Protein AF-A0A453HS04-F1 (afdb_monomer)

pLDDT: mean 90.93, std 14.26, range [37.44, 98.75]

Secondary structure (DSSP, 8-state):
-HHHHHHHHHHHHHHHHHHHHHHHHTT--HHHHHHHHHHHHHHHHHHHHHHHHHHHHHHHHHHTTTTS-HHHHTTEETTEE-HHHHHHHHGGGS-S--HHHHHHHHHHHHHHHHHHHHHHHHHHHHHHHHHHHHH-SS-SSS---HHHHHHHHHHHHHHHHHHHHHHHHHHHHHHHHHHHHHHHS-HHHHHHHHHHHHHHHHHHHHHHHHHHTS-----------------

Sequence (231 aa):
MFDVEYNRWLDDDSRRMIELRGGLHAHLPDGDLRAIIDDTLTHYDELFRLKSAAARADVFHLITGMWATPAERCFLWMGGFRPSDLLKTLAPQLDPLTEQQMVGICSLEQSLQQAEEALTQGLEQLHQSLAITVAGSGSLSDDTNMGSFMGDMAVALGKLANLEGFVIQADNLRQQTLHQMHRILTVRQAARCFLAIGEYHNRLRALSSLWASRPREILMTDEGNCGELAY

Solvent-accessible surface area (backbone atoms only — not comparable to full-atom values): 13092 Å² total; per-residue (Å²): 111,62,59,62,54,49,52,53,50,49,58,52,47,54,51,49,50,50,49,53,51,47,38,59,73,70,61,50,57,67,69,62,47,38,55,54,46,54,50,52,52,52,53,53,52,51,50,49,53,53,48,48,56,36,28,76,75,44,37,62,50,40,58,73,26,71,80,48,52,77,50,44,44,78,55,50,45,67,49,36,70,45,57,49,63,51,46,67,69,44,56,81,76,48,68,87,70,54,73,69,39,49,54,51,52,54,53,49,42,56,53,40,47,56,52,52,50,53,53,49,54,53,51,51,52,48,51,52,54,35,51,54,38,72,69,45,90,81,67,94,76,66,80,88,54,64,68,56,57,52,49,35,49,53,53,35,52,59,54,57,60,50,52,34,59,51,34,48,52,49,46,49,50,43,52,50,49,56,55,49,47,50,70,62,38,53,62,70,45,32,51,52,47,55,46,51,54,52,50,52,55,50,50,33,51,49,50,32,52,54,63,71,66,51,87,74,83,74,82,74,76,83,84,78,81,94,78,81,93,78,136

Mean predicted aligned error: 6.79 Å

Foldseek 3Di:
DLLVVVVVLLVVLVVLLVVLVVCVVVVPDLVVLVVSLVVNLVSLVVNLVSVLVCLVVPQCCQQCVVSHFPLLSVQDDLRHHQLLVLLVVQVVVLPPDDPQLVVLSVVLSVVSVVLSVVLVVVVVVLVVVLVDLQVFDDPPDDPDPVVRNVVSVVVSVVSVNCSSVSSSSSSVSVSVSLVSNVVSDRSSSNSSRSSVVSVVSVVSVVVSVVVVPDDDPPPPPPPDDPDDDDD

Structure (mmCIF, N/CA/C/O backbone):
data_AF-A0A453HS04-F1
#
_entry.id   AF-A0A453HS04-F1
#
loop_
_atom_site.group_PDB
_atom_site.id
_atom_site.type_symbol
_atom_site.label_atom_id
_atom_site.label_alt_id
_atom_site.label_comp_id
_atom_site.label_asym_id
_atom_site.label_entity_id
_atom_site.label_seq_id
_atom_site.pdbx_PDB_ins_code
_atom_site.Cartn_x
_atom_site.Cartn_y
_atom_site.Cartn_z
_atom_site.occupancy
_atom_site.B_iso_or_equiv
_atom_site.auth_seq_id
_atom_site.auth_comp_id
_atom_site.auth_asym_id
_atom_site.auth_atom_id
_atom_site.pdbx_PDB_model_num
ATOM 1 N N . MET A 1 1 ? -5.105 -5.357 -16.453 1.00 81.06 1 MET A N 1
ATOM 2 C CA . MET A 1 1 ? -5.687 -6.402 -15.576 1.00 81.06 1 MET A CA 1
ATOM 3 C C . MET A 1 1 ? -5.668 -5.957 -14.119 1.00 81.06 1 MET A C 1
ATOM 5 O O . MET A 1 1 ? -6.723 -5.993 -13.507 1.00 81.06 1 MET A O 1
ATOM 9 N N . PHE A 1 2 ? -4.530 -5.469 -13.601 1.00 95.06 2 PHE A N 1
ATOM 10 C CA . PHE A 1 2 ? -4.424 -4.964 -12.224 1.00 95.06 2 PHE A CA 1
ATOM 11 C C . PHE A 1 2 ? -5.503 -3.936 -11.852 1.00 95.06 2 PHE A C 1
ATOM 13 O O . PHE A 1 2 ? -6.146 -4.114 -10.833 1.00 95.06 2 PHE A O 1
ATOM 20 N N . ASP A 1 3 ? -5.777 -2.930 -12.691 1.00 95.81 3 ASP A N 1
ATOM 21 C CA . ASP A 1 3 ? -6.756 -1.880 -12.352 1.00 95.81 3 ASP A CA 1
ATOM 22 C C . ASP A 1 3 ? -8.167 -2.415 -12.090 1.00 95.81 3 ASP A C 1
ATOM 24 O O . ASP A 1 3 ? -8.861 -1.928 -11.205 1.00 95.81 3 ASP A O 1
ATOM 28 N N . VAL A 1 4 ? -8.606 -3.430 -12.839 1.00 96.44 4 VAL A N 1
ATOM 29 C CA . VAL A 1 4 ? -9.932 -4.037 -12.645 1.00 96.44 4 VAL A CA 1
ATOM 30 C C . VAL A 1 4 ? -9.981 -4.777 -11.308 1.00 96.44 4 VAL A C 1
ATOM 32 O O . VAL A 1 4 ? -10.917 -4.593 -10.535 1.00 96.44 4 VAL A O 1
ATOM 35 N N . GLU A 1 5 ? -8.945 -5.562 -11.013 1.00 97.06 5 GLU A N 1
ATOM 36 C CA . GLU A 1 5 ? -8.816 -6.290 -9.747 1.00 97.06 5 GLU A CA 1
ATOM 37 C C . GLU A 1 5 ? -8.674 -5.342 -8.552 1.00 97.06 5 GLU A C 1
ATOM 39 O O . GLU A 1 5 ? -9.284 -5.567 -7.510 1.00 97.06 5 GLU A O 1
ATOM 44 N N . TYR A 1 6 ? -7.928 -4.249 -8.716 1.00 97.06 6 TYR A N 1
ATOM 45 C CA . TYR A 1 6 ? -7.757 -3.225 -7.696 1.00 97.06 6 TYR A CA 1
ATOM 46 C C . TYR A 1 6 ? -9.066 -2.479 -7.416 1.00 97.06 6 TYR A C 1
ATOM 48 O O . TYR A 1 6 ? -9.418 -2.289 -6.258 1.00 97.06 6 TYR A O 1
ATOM 56 N N . ASN A 1 7 ? -9.839 -2.119 -8.446 1.00 96.31 7 ASN A N 1
ATOM 57 C CA . ASN A 1 7 ? -11.157 -1.509 -8.245 1.00 96.31 7 ASN A CA 1
ATOM 58 C C . ASN A 1 7 ? -12.118 -2.459 -7.516 1.00 96.31 7 ASN A C 1
ATOM 60 O O . ASN A 1 7 ? -12.779 -2.045 -6.569 1.00 96.31 7 ASN A O 1
ATOM 64 N N . ARG A 1 8 ? -12.133 -3.749 -7.876 1.00 97.19 8 ARG A N 1
ATOM 65 C CA . ARG A 1 8 ? -12.905 -4.751 -7.125 1.00 97.19 8 ARG A CA 1
ATOM 66 C C . ARG A 1 8 ? -12.443 -4.837 -5.668 1.00 97.19 8 ARG A C 1
ATOM 68 O O . ARG A 1 8 ? -13.267 -4.878 -4.760 1.00 97.19 8 ARG A O 1
ATOM 75 N N . TRP A 1 9 ? -11.131 -4.825 -5.439 1.00 97.62 9 TRP A N 1
ATOM 76 C CA . TRP A 1 9 ? -10.559 -4.810 -4.095 1.00 97.62 9 TRP A CA 1
ATOM 77 C C . TRP A 1 9 ? -11.008 -3.580 -3.288 1.00 97.62 9 TRP A C 1
ATOM 79 O O . TRP A 1 9 ? -11.293 -3.711 -2.100 1.00 97.62 9 TRP A O 1
ATOM 89 N N . LEU A 1 10 ? -11.134 -2.408 -3.921 1.00 96.62 10 LEU A N 1
ATOM 90 C CA . LEU A 1 10 ? -11.636 -1.181 -3.290 1.00 96.62 10 LEU A CA 1
ATOM 91 C C . LEU A 1 10 ? -13.115 -1.247 -2.910 1.00 96.62 10 LEU A C 1
ATOM 93 O O . LEU A 1 10 ? -13.494 -0.785 -1.828 1.00 96.62 10 LEU A O 1
ATOM 97 N N . ASP A 1 11 ? -13.950 -1.817 -3.776 1.00 96.38 11 ASP A N 1
ATOM 98 C CA . ASP A 1 11 ? -15.368 -2.026 -3.474 1.00 96.38 11 ASP A CA 1
ATOM 99 C C . ASP A 1 11 ? -15.527 -2.970 -2.274 1.00 96.38 11 ASP A C 1
ATOM 101 O O . ASP A 1 11 ? -16.362 -2.757 -1.390 1.00 96.38 11 ASP A O 1
ATOM 105 N N . ASP A 1 12 ? -14.695 -4.008 -2.222 1.00 96.94 12 ASP A N 1
ATOM 106 C CA . ASP A 1 12 ? -14.651 -4.982 -1.136 1.00 96.94 12 ASP A CA 1
ATOM 107 C C . ASP A 1 12 ? -14.102 -4.376 0.168 1.00 96.94 12 ASP A C 1
ATOM 109 O O . ASP A 1 12 ? -14.661 -4.633 1.237 1.00 96.94 12 ASP A O 1
ATOM 113 N N . ASP A 1 13 ? -13.065 -3.535 0.087 1.00 96.69 13 ASP A N 1
ATOM 114 C CA . ASP A 1 13 ? -12.505 -2.789 1.224 1.00 96.69 13 ASP A CA 1
ATOM 115 C C . ASP A 1 13 ? -13.556 -1.843 1.815 1.00 96.69 13 ASP A C 1
ATOM 117 O O . ASP A 1 13 ? -13.787 -1.826 3.023 1.00 96.69 13 ASP A O 1
ATOM 121 N N . SER A 1 14 ? -14.296 -1.133 0.960 1.00 95.62 14 SER A N 1
ATOM 122 C CA . SER A 1 14 ? -15.364 -0.223 1.386 1.00 95.62 14 SER A CA 1
ATOM 123 C C . SER A 1 14 ? -16.454 -0.945 2.185 1.00 95.62 14 SER A C 1
ATOM 125 O O . SER A 1 14 ? -16.902 -0.436 3.216 1.00 95.62 14 SER A O 1
ATOM 127 N N . ARG A 1 15 ? -16.857 -2.153 1.761 1.00 95.44 15 ARG A N 1
ATOM 128 C CA . ARG A 1 15 ? -17.827 -2.974 2.510 1.00 95.44 15 ARG A CA 1
ATOM 129 C C . ARG A 1 15 ? -17.274 -3.417 3.864 1.00 95.44 15 ARG A C 1
ATOM 131 O O . ARG A 1 15 ? -17.980 -3.296 4.864 1.00 95.44 15 ARG A O 1
ATOM 138 N N . ARG A 1 16 ? -16.010 -3.843 3.920 1.00 94.94 16 ARG A N 1
ATOM 139 C CA . ARG A 1 16 ? -15.333 -4.229 5.171 1.00 94.94 16 ARG A CA 1
ATOM 140 C C . ARG A 1 16 ? -15.198 -3.065 6.145 1.00 94.94 16 ARG A C 1
ATOM 142 O O . ARG A 1 16 ? -15.438 -3.230 7.336 1.00 94.94 16 ARG A O 1
ATOM 149 N N . MET A 1 17 ? -14.900 -1.862 5.654 1.00 96.50 17 MET A N 1
ATOM 150 C CA . MET A 1 17 ? -14.860 -0.660 6.493 1.00 96.50 17 MET A CA 1
ATOM 151 C C . MET A 1 17 ? -16.235 -0.323 7.087 1.00 96.50 17 MET A C 1
ATOM 153 O O . MET A 1 17 ? -16.316 0.139 8.227 1.00 96.50 17 MET A O 1
ATOM 157 N N . ILE A 1 18 ? -17.326 -0.563 6.349 1.00 96.81 18 ILE A N 1
ATOM 158 C CA . ILE A 1 18 ? -18.694 -0.406 6.868 1.00 96.81 18 ILE A CA 1
ATOM 159 C C . ILE A 1 18 ? -18.976 -1.448 7.956 1.00 96.81 18 ILE A C 1
ATOM 161 O O . ILE A 1 18 ? -19.464 -1.085 9.027 1.00 96.81 18 ILE A O 1
ATOM 165 N N . GLU A 1 19 ? -18.635 -2.714 7.715 1.00 96.50 19 GLU A N 1
ATOM 166 C CA . GLU A 1 19 ? -18.817 -3.806 8.677 1.00 96.50 19 GLU A CA 1
ATOM 167 C C . GLU A 1 19 ? -18.024 -3.574 9.969 1.00 96.50 19 GLU A C 1
ATOM 169 O O . GLU A 1 19 ? -18.596 -3.607 11.059 1.00 96.50 19 GLU A O 1
ATOM 174 N N . LEU A 1 20 ? -16.737 -3.238 9.865 1.00 96.94 20 LEU A N 1
ATOM 175 C CA . LEU A 1 20 ? -15.866 -2.965 11.008 1.00 96.94 20 LEU A CA 1
ATOM 176 C C . LEU A 1 20 ? -16.364 -1.773 11.840 1.00 96.94 20 LEU A C 1
ATOM 178 O O . LEU A 1 20 ? -16.365 -1.816 13.075 1.00 96.94 20 LEU A O 1
ATOM 182 N N . ARG A 1 21 ? -16.848 -0.715 11.174 1.00 97.44 21 ARG A N 1
ATOM 183 C CA . ARG A 1 21 ? -17.467 0.442 11.837 1.00 97.44 21 ARG A CA 1
ATOM 184 C C . ARG A 1 21 ? -18.770 0.062 12.534 1.00 97.44 21 ARG A C 1
ATOM 186 O O . ARG A 1 21 ? -18.985 0.472 13.675 1.00 97.44 21 ARG A O 1
ATOM 193 N N . GLY A 1 22 ? -19.611 -0.731 11.873 1.00 97.50 22 GLY A N 1
ATOM 194 C CA . GLY A 1 22 ? -20.845 -1.267 12.441 1.00 97.50 22 GLY A CA 1
ATOM 195 C C . GLY A 1 22 ? -20.577 -2.124 13.676 1.00 97.50 22 GLY A C 1
ATOM 196 O O . GLY A 1 22 ? -21.205 -1.913 14.710 1.00 97.50 22 GLY A O 1
ATOM 197 N N . GLY A 1 23 ? -19.584 -3.013 13.612 1.00 97.12 23 GLY A N 1
ATOM 198 C CA . GLY A 1 23 ? -19.190 -3.877 14.722 1.00 97.12 23 GLY A CA 1
ATOM 199 C C . GLY A 1 23 ? -18.677 -3.106 15.941 1.00 97.12 23 GLY A C 1
ATOM 200 O O . GLY A 1 23 ? -19.012 -3.437 17.082 1.00 97.12 23 GLY A O 1
ATOM 201 N N . LEU A 1 24 ? -17.923 -2.025 15.716 1.00 95.25 24 LEU A N 1
ATOM 202 C CA . LEU A 1 24 ? -17.525 -1.108 16.785 1.00 95.25 24 LEU A CA 1
ATOM 203 C C . LEU A 1 24 ? -18.724 -0.377 17.401 1.00 95.25 24 LEU A C 1
ATOM 205 O O . LEU A 1 24 ? -18.820 -0.322 18.626 1.00 95.25 24 LEU A O 1
ATOM 209 N N . HIS A 1 25 ? -19.628 0.160 16.577 1.00 96.56 25 HIS A N 1
ATOM 210 C CA . HIS A 1 25 ? -20.794 0.919 17.044 1.00 96.56 25 HIS A CA 1
ATOM 211 C C . HIS A 1 25 ? -21.810 0.045 17.792 1.00 96.56 25 HIS A C 1
ATOM 213 O O . HIS A 1 25 ? -22.363 0.462 18.804 1.00 96.56 25 HIS A O 1
ATOM 219 N N . ALA A 1 26 ? -22.011 -1.192 17.336 1.00 96.88 26 ALA A N 1
ATOM 220 C CA . ALA A 1 26 ? -22.872 -2.178 17.984 1.00 96.88 26 ALA A CA 1
ATOM 221 C C . ALA A 1 26 ? -22.246 -2.798 19.247 1.00 96.88 26 ALA A C 1
ATOM 223 O O . ALA A 1 26 ? -22.866 -3.652 19.876 1.00 96.88 26 ALA A O 1
ATOM 224 N N . HIS A 1 27 ? -21.024 -2.395 19.617 1.00 95.19 27 HIS A N 1
ATOM 225 C CA . HIS A 1 27 ? -20.281 -2.943 20.749 1.00 95.19 27 HIS A CA 1
ATOM 226 C C . HIS A 1 27 ? -20.161 -4.474 20.714 1.00 95.19 27 HIS A C 1
ATOM 228 O O . HIS A 1 27 ? -20.265 -5.125 21.755 1.00 95.19 27 HIS A O 1
ATOM 234 N N . LEU A 1 28 ? -19.883 -5.046 19.534 1.00 97.19 28 LEU A N 1
ATOM 235 C CA . LEU A 1 28 ? -19.707 -6.494 19.396 1.00 97.19 28 LEU A CA 1
ATOM 236 C C . LEU A 1 28 ? -18.675 -7.035 20.396 1.00 97.19 28 LEU A C 1
ATOM 238 O O . LEU A 1 28 ? -17.711 -6.323 20.707 1.00 97.19 28 LEU A O 1
ATOM 242 N N . PRO A 1 29 ? -18.839 -8.272 20.893 1.00 97.75 29 PRO A N 1
ATOM 243 C CA . PRO A 1 29 ? -17.817 -8.951 21.676 1.00 97.75 29 PRO A CA 1
ATOM 244 C C . PRO A 1 29 ? -16.458 -8.945 20.967 1.00 97.75 29 PRO A C 1
ATOM 246 O O . PRO A 1 29 ? -16.373 -9.023 19.743 1.00 97.75 29 PRO A O 1
ATOM 249 N N . ASP A 1 30 ? -15.372 -8.905 21.738 1.00 97.62 30 ASP A N 1
ATOM 250 C CA . ASP A 1 30 ? -14.014 -8.830 21.181 1.00 97.62 30 ASP A CA 1
ATOM 251 C C . ASP A 1 30 ? -13.640 -10.057 20.324 1.00 97.62 30 ASP A C 1
ATOM 253 O O . ASP A 1 30 ? -12.749 -9.962 19.485 1.00 97.62 30 ASP A O 1
ATOM 257 N N . GLY A 1 31 ? -14.307 -11.201 20.514 1.00 97.75 31 GLY A N 1
ATOM 258 C CA . GLY A 1 31 ? -14.158 -12.373 19.646 1.00 97.75 31 GLY A CA 1
ATOM 259 C C . GLY A 1 31 ? -14.682 -12.120 18.231 1.00 97.75 31 GLY A C 1
ATOM 260 O O . GLY A 1 31 ? -13.945 -12.309 17.267 1.00 97.75 31 GLY A O 1
ATOM 261 N N . ASP A 1 32 ? -15.911 -11.615 18.121 1.00 97.56 32 ASP A N 1
ATOM 262 C CA . ASP A 1 32 ? -16.552 -11.312 16.835 1.00 97.56 32 ASP A CA 1
ATOM 263 C C . ASP A 1 32 ? -15.836 -10.156 16.129 1.00 97.56 32 ASP A C 1
ATOM 265 O O . ASP A 1 32 ? -15.557 -10.216 14.934 1.00 97.56 32 ASP A O 1
ATOM 269 N N . LEU A 1 33 ? -15.455 -9.121 16.886 1.00 97.56 33 LEU A N 1
ATOM 270 C CA . LEU A 1 33 ? -14.707 -7.996 16.335 1.00 97.56 33 LEU A CA 1
ATOM 271 C C . LEU A 1 33 ? -13.320 -8.423 15.833 1.00 97.56 33 LEU A C 1
ATOM 273 O O . LEU A 1 33 ? -12.871 -7.928 14.802 1.00 97.56 33 LEU A O 1
ATOM 277 N N . ARG A 1 34 ? -12.651 -9.356 16.524 1.00 97.81 34 ARG A N 1
ATOM 278 C CA . ARG A 1 34 ? -11.372 -9.916 16.068 1.00 97.81 34 ARG A CA 1
ATOM 279 C C . ARG A 1 34 ? -11.523 -10.654 14.740 1.00 97.81 34 ARG A C 1
ATOM 281 O O . ARG A 1 34 ? -10.697 -10.435 13.867 1.00 97.81 34 ARG A O 1
ATOM 288 N N . ALA A 1 35 ? -12.587 -11.434 14.552 1.00 97.88 35 ALA A N 1
ATOM 289 C CA . ALA A 1 35 ? -12.826 -12.121 13.283 1.00 97.88 35 ALA A CA 1
ATOM 290 C C . ALA A 1 35 ? -12.941 -11.140 12.097 1.00 97.88 35 ALA A C 1
ATOM 292 O O . ALA A 1 35 ? -12.353 -11.381 11.046 1.00 97.88 35 ALA A O 1
ATOM 293 N N . ILE A 1 36 ? -13.624 -10.002 12.283 1.00 97.75 36 ILE A N 1
ATOM 294 C CA . ILE A 1 36 ? -13.738 -8.954 11.250 1.00 97.75 36 ILE A CA 1
ATOM 295 C C . ILE A 1 36 ? -12.371 -8.307 10.961 1.00 97.75 36 ILE A C 1
ATOM 297 O O . ILE A 1 36 ? -12.044 -8.011 9.811 1.00 97.75 36 ILE A O 1
ATOM 301 N N . ILE A 1 37 ? -11.551 -8.080 11.994 1.00 98.00 37 ILE A N 1
ATOM 302 C CA . ILE A 1 37 ? -10.200 -7.515 11.839 1.00 98.00 37 ILE A CA 1
ATOM 303 C C . ILE A 1 37 ? -9.274 -8.495 11.115 1.00 98.00 37 ILE A C 1
ATOM 305 O O . ILE A 1 37 ? -8.548 -8.074 10.220 1.00 98.00 37 ILE A O 1
ATOM 309 N N . ASP A 1 38 ? -9.311 -9.779 11.467 1.00 98.06 38 ASP A N 1
ATOM 310 C CA . ASP A 1 38 ? -8.499 -10.816 10.825 1.00 98.06 38 ASP A CA 1
ATOM 311 C C . ASP A 1 38 ? -8.874 -10.974 9.338 1.00 98.06 38 ASP A C 1
ATOM 313 O O . ASP A 1 38 ? -7.993 -11.085 8.480 1.00 98.06 38 ASP A O 1
ATOM 317 N N . ASP A 1 39 ? -10.169 -10.900 9.004 1.00 97.75 39 ASP A N 1
ATOM 318 C CA . ASP A 1 39 ? -10.634 -10.866 7.609 1.00 97.75 39 ASP A CA 1
ATOM 319 C C . ASP A 1 39 ? -10.179 -9.585 6.887 1.00 97.75 39 ASP A C 1
ATOM 321 O O . ASP A 1 39 ? -9.704 -9.641 5.753 1.00 97.75 39 ASP A O 1
ATOM 325 N N . THR A 1 40 ? -10.225 -8.432 7.563 1.00 97.38 40 THR A N 1
ATOM 326 C CA . THR A 1 40 ? -9.696 -7.165 7.028 1.00 97.38 40 THR A CA 1
ATOM 327 C C . THR A 1 40 ? -8.194 -7.263 6.751 1.00 97.38 40 THR A C 1
ATOM 329 O O . THR A 1 40 ? -7.730 -6.832 5.698 1.00 97.38 40 THR A O 1
ATOM 332 N N . LEU A 1 41 ? -7.416 -7.853 7.657 1.00 97.94 41 LEU A N 1
ATOM 333 C CA . LEU A 1 41 ? -5.976 -8.039 7.484 1.00 97.94 41 LEU A CA 1
ATOM 334 C C . LEU A 1 41 ? -5.672 -8.979 6.308 1.00 97.94 41 LEU A C 1
ATOM 336 O O . LEU A 1 41 ? -4.831 -8.658 5.470 1.00 97.94 41 LEU A O 1
ATOM 340 N N . THR A 1 42 ? -6.431 -10.070 6.185 1.00 98.31 42 THR A N 1
ATOM 341 C CA . THR A 1 42 ? -6.352 -10.996 5.042 1.00 98.31 42 THR A CA 1
ATOM 342 C C . THR A 1 42 ? -6.693 -10.293 3.721 1.00 98.31 42 THR A C 1
ATOM 344 O O . THR A 1 42 ? -6.059 -10.541 2.695 1.00 98.31 42 THR A O 1
ATOM 347 N N . HIS A 1 43 ? -7.653 -9.364 3.733 1.00 98.12 43 HIS A N 1
ATOM 348 C CA . HIS A 1 43 ? -7.988 -8.538 2.569 1.00 98.12 43 HIS A CA 1
ATOM 349 C C . HIS A 1 43 ? -6.811 -7.654 2.131 1.00 98.12 43 HIS A C 1
ATOM 351 O O . HIS A 1 43 ? -6.522 -7.560 0.938 1.00 98.12 43 HIS A O 1
ATOM 357 N N . TYR A 1 44 ? -6.068 -7.057 3.068 1.00 98.12 44 TYR A N 1
ATOM 358 C CA . TYR A 1 44 ? -4.830 -6.334 2.744 1.00 98.12 44 TYR A CA 1
ATOM 359 C C . TYR A 1 44 ? -3.714 -7.262 2.239 1.00 98.12 44 TYR A C 1
ATOM 361 O O . TYR A 1 44 ? -2.984 -6.878 1.325 1.00 98.12 44 TYR A O 1
ATOM 369 N N . ASP A 1 45 ? -3.590 -8.482 2.766 1.00 98.50 45 ASP A N 1
ATOM 370 C CA . ASP A 1 45 ? -2.627 -9.468 2.254 1.00 98.50 45 ASP A CA 1
ATOM 371 C C . ASP A 1 45 ? -2.885 -9.791 0.772 1.00 98.50 45 ASP A C 1
ATOM 373 O O . ASP A 1 45 ? -1.950 -9.867 -0.033 1.00 98.50 45 ASP A O 1
ATOM 377 N N . GLU A 1 46 ? -4.157 -9.893 0.381 1.00 98.25 46 GLU A N 1
ATOM 378 C CA . GLU A 1 46 ? -4.550 -10.090 -1.014 1.00 98.25 46 GLU A CA 1
ATOM 379 C C . GLU A 1 46 ? -4.156 -8.903 -1.906 1.00 98.25 46 GLU A C 1
ATOM 381 O O . GLU A 1 46 ? -3.682 -9.112 -3.026 1.00 98.25 46 GLU A O 1
ATOM 386 N N . LEU A 1 47 ? -4.255 -7.660 -1.415 1.00 98.00 47 LEU A N 1
ATOM 387 C CA . LEU A 1 47 ? -3.771 -6.489 -2.157 1.00 98.00 47 LEU A CA 1
ATOM 388 C C . LEU A 1 47 ? -2.286 -6.623 -2.498 1.00 98.00 47 LEU A C 1
ATOM 390 O O . LEU A 1 47 ? -1.894 -6.413 -3.647 1.00 98.00 47 LEU A O 1
ATOM 394 N N . PHE A 1 48 ? -1.451 -6.981 -1.522 1.00 98.31 48 PHE A N 1
ATOM 395 C CA . PHE A 1 48 ? -0.012 -7.125 -1.752 1.00 98.31 48 PHE A CA 1
ATOM 396 C C . PHE A 1 48 ? 0.305 -8.301 -2.679 1.00 98.31 48 PHE A C 1
ATOM 398 O O . PHE A 1 48 ? 1.219 -8.206 -3.503 1.00 98.31 48 PHE A O 1
ATOM 405 N N . ARG A 1 49 ? -0.500 -9.370 -2.651 1.00 98.19 49 ARG A N 1
ATOM 406 C CA . ARG A 1 49 ? -0.410 -10.464 -3.629 1.00 98.19 49 ARG A CA 1
ATOM 407 C C . ARG A 1 49 ? -0.727 -9.986 -5.050 1.00 98.19 49 ARG A C 1
ATOM 409 O O . ARG A 1 49 ? 0.031 -10.286 -5.977 1.00 98.19 49 ARG A O 1
ATOM 416 N N . LEU A 1 50 ? -1.808 -9.223 -5.229 1.00 97.88 50 LEU A N 1
ATOM 417 C CA . LEU A 1 50 ? -2.187 -8.628 -6.516 1.00 97.88 50 LEU A CA 1
ATOM 418 C C . LEU A 1 50 ? -1.097 -7.681 -7.032 1.00 97.88 50 LEU A C 1
ATOM 420 O O . LEU A 1 50 ? -0.724 -7.751 -8.205 1.00 97.88 50 LEU A O 1
ATOM 424 N N . LYS A 1 51 ? -0.541 -6.838 -6.156 1.00 98.00 51 LYS A N 1
ATOM 425 C CA . LYS A 1 51 ? 0.557 -5.928 -6.500 1.00 98.00 51 LYS A CA 1
ATOM 426 C C . LYS A 1 51 ? 1.837 -6.669 -6.862 1.00 98.00 51 LYS A C 1
ATOM 428 O O . LYS A 1 51 ? 2.479 -6.296 -7.834 1.00 98.00 51 LYS A O 1
ATOM 433 N N . SER A 1 52 ? 2.183 -7.754 -6.170 1.00 98.00 52 SER A N 1
ATOM 434 C CA . SER A 1 52 ? 3.344 -8.577 -6.535 1.00 98.00 52 SER A CA 1
ATOM 435 C C . SER A 1 52 ? 3.202 -9.176 -7.940 1.00 98.00 52 SER A C 1
ATOM 437 O O . SER A 1 52 ? 4.143 -9.128 -8.734 1.00 98.00 52 SER A O 1
ATOM 439 N N . ALA A 1 53 ? 2.012 -9.676 -8.291 1.00 97.62 53 ALA A N 1
ATOM 440 C CA . ALA A 1 53 ? 1.733 -10.159 -9.643 1.00 97.62 53 ALA A CA 1
ATOM 441 C C . ALA A 1 53 ? 1.798 -9.029 -10.686 1.00 97.62 53 ALA A C 1
ATOM 443 O O . ALA A 1 53 ? 2.354 -9.223 -11.767 1.00 97.62 53 ALA A O 1
ATOM 444 N N . ALA A 1 54 ? 1.277 -7.843 -10.357 1.00 97.31 54 ALA A N 1
ATOM 445 C CA . ALA A 1 54 ? 1.354 -6.675 -11.227 1.00 97.31 54 ALA A CA 1
ATOM 446 C C . ALA A 1 54 ? 2.793 -6.178 -11.417 1.00 97.31 54 ALA A C 1
ATOM 448 O O . ALA A 1 54 ? 3.154 -5.866 -12.541 1.00 97.31 54 ALA A O 1
ATOM 449 N N . ALA A 1 55 ? 3.633 -6.184 -10.378 1.00 97.31 55 ALA A N 1
ATOM 450 C CA . ALA A 1 55 ? 5.036 -5.778 -10.468 1.00 97.31 55 ALA A CA 1
ATOM 451 C C . ALA A 1 55 ? 5.823 -6.652 -11.454 1.00 97.31 55 ALA A C 1
ATOM 453 O O . ALA A 1 55 ? 6.590 -6.134 -12.259 1.00 97.31 55 ALA A O 1
ATOM 454 N N . ARG A 1 56 ? 5.580 -7.969 -11.428 1.00 95.94 56 ARG A N 1
ATOM 455 C CA . ARG A 1 56 ? 6.193 -8.943 -12.348 1.00 95.94 56 ARG A CA 1
ATOM 456 C C . ARG A 1 56 ? 5.746 -8.774 -13.798 1.00 95.94 56 ARG A C 1
ATOM 458 O O . ARG A 1 56 ? 6.476 -9.140 -14.711 1.00 95.94 56 ARG A O 1
ATOM 465 N N . ALA A 1 57 ? 4.523 -8.292 -14.008 1.00 95.94 57 ALA A N 1
ATOM 466 C CA . ALA A 1 57 ? 3.969 -8.086 -15.341 1.00 95.94 57 ALA A CA 1
ATOM 467 C C . ALA A 1 57 ? 4.349 -6.711 -15.913 1.00 95.94 57 ALA A C 1
ATOM 469 O O . ALA A 1 57 ? 4.728 -6.611 -17.076 1.00 95.94 57 ALA A O 1
ATOM 470 N N . ASP A 1 58 ? 4.227 -5.666 -15.096 1.00 96.00 58 ASP A N 1
ATOM 471 C CA . ASP A 1 58 ? 4.517 -4.276 -15.428 1.00 96.00 58 ASP A CA 1
ATOM 472 C C . ASP A 1 58 ? 4.784 -3.464 -14.146 1.00 96.00 58 ASP A C 1
ATOM 474 O O . ASP A 1 58 ? 3.888 -2.887 -13.521 1.00 96.00 58 ASP A O 1
ATOM 478 N N . VAL A 1 59 ? 6.055 -3.402 -13.748 1.00 96.94 59 VAL A N 1
ATOM 479 C CA . VAL A 1 59 ? 6.490 -2.615 -12.587 1.00 96.94 59 VAL A CA 1
ATOM 480 C C . VAL A 1 59 ? 6.278 -1.109 -12.776 1.00 96.94 59 VAL A C 1
ATOM 482 O O . VAL A 1 59 ? 6.032 -0.392 -11.800 1.00 96.94 59 VAL A O 1
ATOM 485 N N . PHE A 1 60 ? 6.329 -0.607 -14.014 1.00 96.62 60 PHE A N 1
ATOM 486 C CA . PHE A 1 60 ? 6.170 0.821 -14.279 1.00 96.62 60 PHE A CA 1
ATOM 487 C C . PHE A 1 60 ? 4.748 1.274 -13.996 1.00 96.62 60 PHE A C 1
ATOM 489 O O . PHE A 1 60 ? 4.577 2.360 -13.440 1.00 96.62 60 PHE A O 1
ATOM 496 N N . HIS A 1 61 ? 3.744 0.439 -14.277 1.00 96.50 61 HIS A N 1
ATOM 497 C CA . HIS A 1 61 ? 2.353 0.709 -13.903 1.00 96.50 61 HIS A CA 1
ATOM 498 C C . HIS A 1 61 ? 2.208 1.023 -12.407 1.00 96.50 61 HIS A C 1
ATOM 500 O O . HIS A 1 61 ? 1.509 1.966 -12.026 1.00 96.50 61 HIS A O 1
ATOM 506 N N . LEU A 1 62 ? 2.922 0.281 -11.551 1.00 97.06 62 LEU A N 1
ATOM 507 C CA . LEU A 1 62 ? 2.902 0.483 -10.101 1.00 97.06 62 LEU A CA 1
ATOM 508 C C . LEU A 1 62 ? 3.714 1.700 -9.656 1.00 97.06 62 LEU A C 1
ATOM 510 O O . LEU A 1 62 ? 3.189 2.518 -8.898 1.00 97.06 62 LEU A O 1
ATOM 514 N N . ILE A 1 63 ? 4.964 1.837 -10.115 1.00 95.12 63 ILE A N 1
ATOM 515 C CA . ILE A 1 63 ? 5.872 2.920 -9.689 1.00 95.12 63 ILE A CA 1
ATOM 516 C C . ILE A 1 63 ? 5.361 4.292 -10.126 1.00 95.12 63 ILE A C 1
ATOM 518 O O . ILE A 1 63 ? 5.439 5.247 -9.358 1.00 95.12 63 ILE A O 1
ATOM 522 N N . THR A 1 64 ? 4.809 4.398 -11.334 1.00 94.94 64 THR A N 1
ATOM 523 C CA . THR A 1 64 ? 4.244 5.659 -11.843 1.00 94.94 64 THR A CA 1
ATOM 524 C C . THR A 1 64 ? 2.878 5.989 -11.233 1.00 94.94 64 THR A C 1
ATOM 526 O O . THR A 1 64 ? 2.350 7.084 -11.439 1.00 94.94 64 THR A O 1
ATOM 529 N N . GLY A 1 65 ? 2.294 5.057 -10.471 1.00 96.00 65 GLY A N 1
ATOM 530 C CA . GLY A 1 65 ? 1.004 5.234 -9.816 1.00 96.00 65 GLY A CA 1
ATOM 531 C C . GLY A 1 65 ? -0.170 5.286 -10.789 1.00 96.00 65 GLY A C 1
ATOM 532 O O . GLY A 1 65 ? -1.184 5.898 -10.467 1.00 96.00 65 GLY A O 1
ATOM 533 N N . MET A 1 66 ? -0.060 4.677 -11.976 1.00 95.12 66 MET A N 1
ATOM 534 C CA . MET A 1 66 ? -1.108 4.725 -13.007 1.00 95.12 66 MET A CA 1
ATOM 535 C C . MET A 1 66 ? -2.454 4.168 -12.529 1.00 95.12 66 MET A C 1
ATOM 537 O O . MET A 1 66 ? -3.500 4.662 -12.943 1.00 95.12 66 MET A O 1
ATOM 541 N N . TRP A 1 67 ? -2.409 3.229 -11.587 1.00 94.62 67 TRP A N 1
ATOM 542 C CA . TRP A 1 67 ? -3.555 2.636 -10.899 1.00 94.62 67 TRP A CA 1
ATOM 543 C C . TRP A 1 67 ? -4.226 3.547 -9.852 1.00 94.62 67 TRP A C 1
ATOM 545 O O . TRP A 1 67 ? -5.338 3.256 -9.419 1.00 94.62 67 TRP A O 1
ATOM 555 N N . ALA A 1 68 ? -3.566 4.627 -9.421 1.00 95.69 68 ALA A N 1
ATOM 556 C CA . ALA A 1 68 ? -4.033 5.521 -8.361 1.00 95.69 68 ALA A CA 1
ATOM 557 C C . ALA A 1 68 ? -4.548 6.859 -8.917 1.00 95.69 68 ALA A C 1
ATOM 559 O O . ALA A 1 68 ? -4.134 7.315 -9.995 1.00 95.69 68 ALA A O 1
ATOM 560 N N . THR A 1 69 ? -5.417 7.533 -8.159 1.00 95.50 69 THR A N 1
ATOM 561 C CA . THR A 1 69 ? -5.903 8.874 -8.511 1.00 95.50 69 THR A CA 1
ATOM 562 C C . THR A 1 69 ? -4.779 9.919 -8.424 1.00 95.50 69 THR A C 1
ATOM 564 O O . THR A 1 69 ? -3.835 9.747 -7.650 1.00 95.50 69 THR A O 1
ATOM 567 N N . PRO A 1 70 ? -4.844 11.033 -9.180 1.00 94.56 70 PRO A N 1
ATOM 568 C CA . PRO A 1 70 ? -3.802 12.061 -9.156 1.00 94.56 70 PRO A CA 1
ATOM 569 C C . PRO A 1 70 ? -3.405 12.564 -7.762 1.00 94.56 70 PRO A C 1
ATOM 571 O O . PRO A 1 70 ? -2.219 12.764 -7.522 1.00 94.56 70 PRO A O 1
ATOM 574 N N . ALA A 1 71 ? -4.362 12.746 -6.843 1.00 94.00 71 ALA A N 1
ATOM 575 C CA . ALA A 1 71 ? -4.040 13.180 -5.481 1.00 94.00 71 ALA A CA 1
ATOM 576 C C . ALA A 1 71 ? -3.346 12.078 -4.665 1.00 94.00 71 ALA A C 1
ATOM 578 O O . ALA A 1 71 ? -2.406 12.373 -3.936 1.00 94.00 71 ALA A O 1
ATOM 579 N N . GLU A 1 72 ? -3.757 10.811 -4.809 1.00 94.25 72 GLU A N 1
ATOM 580 C CA . GLU A 1 72 ? -3.081 9.679 -4.156 1.00 94.25 72 GLU A CA 1
ATOM 581 C C . GLU A 1 72 ? -1.625 9.546 -4.616 1.00 94.25 72 GLU A C 1
ATOM 583 O O . GLU A 1 72 ? -0.750 9.270 -3.798 1.00 94.25 72 GLU A O 1
ATOM 588 N N . ARG A 1 73 ? -1.342 9.800 -5.904 1.00 95.12 73 ARG A N 1
ATOM 589 C CA . ARG A 1 73 ? 0.017 9.707 -6.472 1.00 95.12 73 ARG A CA 1
ATOM 590 C C . ARG A 1 73 ? 1.034 10.589 -5.752 1.00 95.12 73 ARG A C 1
ATOM 592 O O . ARG A 1 73 ? 2.195 10.205 -5.666 1.00 95.12 73 ARG A O 1
ATOM 599 N N . CYS A 1 74 ? 0.608 11.725 -5.199 1.00 93.50 74 CYS A N 1
ATOM 600 C CA . CYS A 1 74 ? 1.475 12.624 -4.433 1.00 93.50 74 CYS A CA 1
ATOM 601 C C . CYS A 1 74 ? 2.032 11.994 -3.145 1.00 93.50 74 CYS A C 1
ATOM 603 O O . CYS A 1 74 ? 3.012 12.502 -2.608 1.00 93.50 74 CYS A O 1
ATOM 605 N N . PHE A 1 75 ? 1.423 10.911 -2.655 1.00 93.75 75 PHE A N 1
ATOM 606 C CA . PHE A 1 75 ? 1.786 10.238 -1.404 1.00 93.75 75 PHE A CA 1
ATOM 607 C C . PHE A 1 75 ? 2.372 8.836 -1.633 1.00 93.75 75 PHE A C 1
ATOM 609 O O . PHE A 1 75 ? 2.554 8.072 -0.682 1.00 93.75 75 PHE A O 1
ATOM 616 N N . LEU A 1 76 ? 2.657 8.472 -2.888 1.00 95.75 76 LEU A N 1
ATOM 617 C CA . LEU A 1 76 ? 3.272 7.191 -3.208 1.00 95.75 76 LEU A CA 1
ATOM 618 C C . LEU A 1 76 ? 4.788 7.230 -2.981 1.00 95.75 76 LEU A C 1
ATOM 620 O O . LEU A 1 76 ? 5.497 8.125 -3.426 1.00 95.75 76 LEU A O 1
ATOM 624 N N . TRP A 1 77 ? 5.286 6.172 -2.361 1.00 97.62 77 TRP A N 1
ATOM 625 C CA . TRP A 1 77 ? 6.684 5.813 -2.202 1.00 97.62 77 TRP A CA 1
ATOM 626 C C . TRP A 1 77 ? 6.859 4.401 -2.770 1.00 97.62 77 TRP A C 1
ATOM 628 O O . TRP A 1 77 ? 6.232 3.471 -2.285 1.00 97.62 77 TRP A O 1
ATOM 638 N N . MET A 1 78 ? 7.637 4.202 -3.837 1.00 97.19 78 MET A N 1
ATOM 639 C CA . MET A 1 78 ? 7.831 2.870 -4.457 1.00 97.19 78 MET A CA 1
ATOM 640 C C . MET A 1 78 ? 6.514 2.102 -4.715 1.00 97.19 78 MET A C 1
ATOM 642 O O . MET A 1 78 ? 6.352 0.945 -4.327 1.00 97.19 78 MET A O 1
ATOM 646 N N . GLY A 1 79 ? 5.533 2.779 -5.320 1.00 95.38 79 GLY A N 1
ATOM 647 C CA . GLY A 1 79 ? 4.265 2.171 -5.731 1.00 95.38 79 GLY A CA 1
ATOM 648 C C . GLY A 1 79 ? 3.222 1.958 -4.627 1.00 95.38 79 GLY A C 1
ATOM 649 O O . GLY A 1 79 ? 2.274 1.214 -4.849 1.00 95.38 79 GLY A O 1
ATOM 650 N N . GLY A 1 80 ? 3.344 2.568 -3.444 1.00 96.56 80 GLY A N 1
ATOM 651 C CA . GLY A 1 80 ? 2.319 2.532 -2.383 1.00 96.56 80 GLY A CA 1
ATOM 652 C C . GLY A 1 80 ? 2.583 3.566 -1.284 1.00 96.56 80 GLY A C 1
ATOM 653 O O . GLY A 1 80 ? 3.522 4.336 -1.399 1.00 96.56 80 GLY A O 1
ATOM 654 N N . PHE A 1 81 ? 1.816 3.585 -0.192 1.00 96.31 81 PHE A N 1
ATOM 655 C CA . PHE A 1 81 ? 2.071 4.514 0.927 1.00 96.31 81 PHE A CA 1
ATOM 656 C C . PHE A 1 81 ? 3.426 4.249 1.604 1.00 96.31 81 PHE A C 1
ATOM 658 O O . PHE A 1 81 ? 3.898 3.113 1.608 1.00 96.31 81 PHE A O 1
ATOM 665 N N . ARG A 1 82 ? 4.061 5.251 2.214 1.00 97.69 82 ARG A N 1
ATOM 666 C CA . ARG A 1 82 ? 5.250 5.028 3.051 1.00 97.69 82 ARG A CA 1
ATOM 667 C C . ARG A 1 82 ? 4.823 4.586 4.464 1.00 97.69 82 ARG A C 1
ATOM 669 O O . ARG A 1 82 ? 4.083 5.334 5.106 1.00 97.69 82 ARG A O 1
ATOM 676 N N . PRO A 1 83 ? 5.210 3.388 4.946 1.00 97.69 83 PRO A N 1
ATOM 677 C CA . PRO A 1 83 ? 4.755 2.875 6.242 1.00 97.69 83 PRO A CA 1
ATOM 678 C C . PRO A 1 83 ? 4.996 3.803 7.438 1.00 97.69 83 PRO A C 1
ATOM 680 O O . PRO A 1 83 ? 4.091 3.976 8.254 1.00 97.69 83 PRO A O 1
ATOM 683 N N . SER A 1 84 ? 6.176 4.419 7.546 1.00 96.88 84 SER A N 1
ATOM 684 C CA . SER A 1 84 ? 6.498 5.320 8.659 1.00 96.88 84 SER A CA 1
ATOM 685 C C . SER A 1 84 ? 5.635 6.588 8.660 1.00 96.88 84 SER A C 1
ATOM 687 O O . SER A 1 84 ? 5.155 6.997 9.716 1.00 96.88 84 SER A O 1
ATOM 689 N N . ASP A 1 85 ? 5.361 7.174 7.492 1.00 95.25 85 ASP A N 1
ATOM 690 C CA . ASP A 1 85 ? 4.488 8.349 7.364 1.00 95.25 85 ASP A CA 1
ATOM 691 C C . ASP A 1 85 ? 3.034 8.016 7.714 1.00 95.25 85 ASP A C 1
ATOM 693 O O . ASP A 1 85 ? 2.355 8.785 8.405 1.00 95.25 85 ASP A O 1
ATOM 697 N N . LEU A 1 86 ? 2.562 6.839 7.284 1.00 94.69 86 LEU A N 1
ATOM 698 C CA . LEU A 1 86 ? 1.246 6.340 7.666 1.00 94.69 86 LEU A CA 1
ATOM 699 C C . LEU A 1 86 ? 1.171 6.167 9.189 1.00 94.69 86 LEU A C 1
ATOM 701 O O . LEU A 1 86 ? 0.246 6.675 9.817 1.00 94.69 86 LEU A O 1
ATOM 705 N N . LEU A 1 87 ? 2.167 5.522 9.801 1.00 94.25 87 LEU A N 1
ATOM 706 C CA . LEU A 1 87 ? 2.199 5.290 11.243 1.00 94.25 87 LEU A CA 1
ATOM 707 C C . LEU A 1 87 ?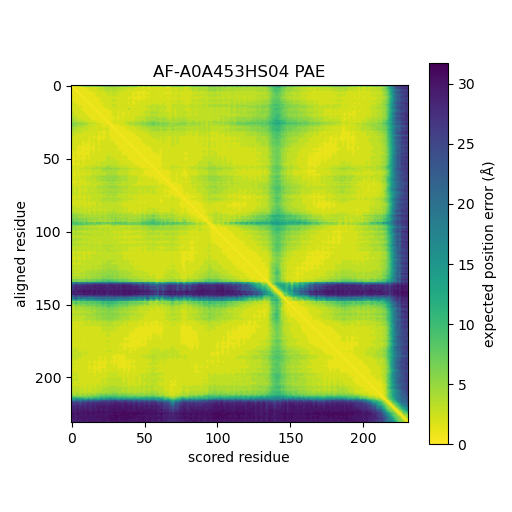 2.186 6.603 12.041 1.00 94.25 87 LEU A C 1
ATOM 709 O O . LEU A 1 87 ? 1.380 6.741 12.959 1.00 94.25 87 LEU A O 1
ATOM 713 N N . LYS A 1 88 ? 2.992 7.595 11.639 1.00 92.12 88 LYS A N 1
ATOM 714 C CA . LYS A 1 88 ? 3.011 8.941 12.243 1.00 92.12 88 LYS A CA 1
ATOM 715 C C . LYS A 1 88 ? 1.654 9.640 12.165 1.00 92.12 88 LYS A C 1
ATOM 717 O O . LYS A 1 88 ? 1.247 10.310 13.109 1.00 92.12 88 LYS A O 1
ATOM 722 N N . THR A 1 89 ? 0.945 9.474 11.050 1.00 91.06 89 THR A N 1
ATOM 723 C CA . THR A 1 89 ? -0.381 10.076 10.838 1.00 91.06 89 THR A CA 1
ATOM 724 C C . THR A 1 89 ? -1.464 9.396 11.685 1.00 91.06 89 THR A C 1
ATOM 726 O O . THR A 1 89 ? -2.438 10.031 12.098 1.00 91.06 89 THR A O 1
ATOM 729 N N . LEU A 1 90 ? -1.315 8.096 11.943 1.00 90.12 90 LEU A N 1
ATOM 730 C CA . LEU A 1 90 ? -2.324 7.285 12.622 1.00 90.12 90 LEU A CA 1
ATOM 731 C C . LEU A 1 90 ? -2.129 7.190 14.132 1.00 90.12 90 LEU A C 1
ATOM 733 O O . LEU A 1 90 ? -3.127 7.154 14.844 1.00 90.12 90 LEU A O 1
ATOM 737 N N . ALA A 1 91 ? -0.891 7.159 14.631 1.00 88.75 91 ALA A N 1
ATOM 738 C CA . ALA A 1 91 ? -0.600 6.950 16.050 1.00 88.75 91 ALA A CA 1
ATOM 739 C C . ALA A 1 91 ? -1.380 7.893 16.995 1.00 88.75 91 ALA A C 1
ATOM 741 O O . ALA A 1 91 ? -1.966 7.382 17.950 1.00 88.75 91 ALA A O 1
ATOM 742 N N . PRO A 1 92 ? -1.525 9.208 16.708 1.00 89.12 92 PRO A N 1
ATOM 743 C CA . PRO A 1 92 ? -2.314 10.113 17.554 1.00 89.12 92 PRO A CA 1
ATOM 744 C C . PRO A 1 92 ? -3.812 9.773 17.630 1.00 89.12 92 PRO A C 1
ATOM 746 O O . PRO A 1 92 ? -4.518 10.242 18.514 1.00 89.12 92 PRO A O 1
ATOM 749 N N . GLN A 1 93 ? -4.333 8.983 16.689 1.00 89.00 93 GLN A N 1
ATOM 750 C CA . GLN A 1 93 ? -5.746 8.592 16.634 1.00 89.00 93 GLN A CA 1
ATOM 751 C C . GLN A 1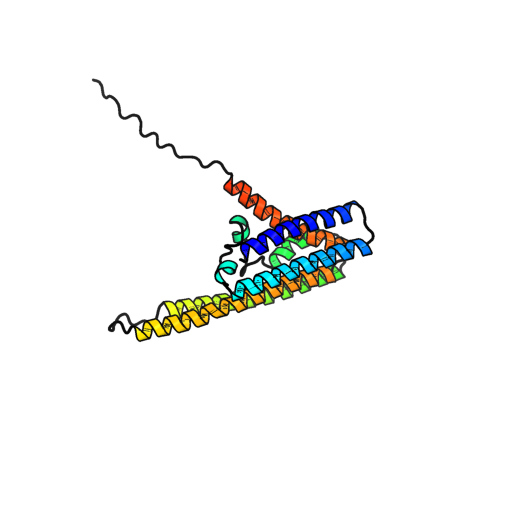 93 ? -6.034 7.316 17.443 1.00 89.00 93 GLN A C 1
ATOM 753 O O . GLN A 1 93 ? -7.192 6.913 17.570 1.00 89.00 93 GLN A O 1
ATOM 758 N N . LEU A 1 94 ? -4.996 6.657 17.972 1.00 89.69 94 LEU A N 1
ATOM 759 C CA . LEU A 1 94 ? -5.106 5.374 18.674 1.00 89.69 94 LEU A CA 1
ATOM 760 C C . LEU A 1 94 ? -5.184 5.511 20.199 1.00 89.69 94 LEU A C 1
ATOM 762 O O . LEU A 1 94 ? -5.295 4.494 20.890 1.00 89.69 94 LEU A O 1
ATOM 766 N N . ASP A 1 95 ? -5.170 6.739 20.717 1.00 85.62 95 ASP A N 1
ATOM 767 C CA . ASP A 1 95 ? -5.200 7.000 22.151 1.00 85.62 95 ASP A CA 1
ATOM 768 C C . ASP A 1 95 ? -6.478 6.469 22.841 1.00 85.62 95 ASP A C 1
ATOM 770 O O . ASP A 1 95 ? -7.574 6.478 22.262 1.00 85.62 95 ASP A O 1
ATOM 774 N N . PRO A 1 96 ? -6.369 6.009 24.104 1.00 93.62 96 PRO A N 1
ATOM 775 C CA . PRO A 1 96 ? -5.130 5.851 24.874 1.00 93.62 96 PRO A CA 1
ATOM 776 C C . PRO A 1 96 ? -4.352 4.578 24.484 1.00 93.62 96 PRO A C 1
ATOM 778 O O . PRO A 1 96 ? -4.945 3.513 24.284 1.00 93.62 96 PRO A O 1
ATOM 781 N N . LEU A 1 97 ? -3.021 4.677 24.444 1.00 95.31 97 LEU A N 1
ATOM 782 C CA . LEU A 1 97 ? -2.085 3.553 24.306 1.00 95.31 97 LEU A CA 1
ATOM 783 C C . LEU A 1 97 ? -1.387 3.260 25.643 1.00 95.31 97 LEU A C 1
ATOM 785 O O . LEU A 1 97 ? -1.104 4.171 26.419 1.00 95.31 97 LEU A O 1
ATOM 789 N N . THR A 1 98 ? -1.087 1.990 25.926 1.00 96.62 98 THR A N 1
ATOM 790 C CA . THR A 1 98 ? -0.272 1.633 27.103 1.00 96.62 98 THR A CA 1
ATOM 791 C C . THR A 1 98 ? 1.208 1.951 26.866 1.00 96.62 98 THR A C 1
ATOM 793 O O . THR A 1 98 ? 1.654 2.020 25.721 1.00 96.62 98 THR A O 1
ATOM 79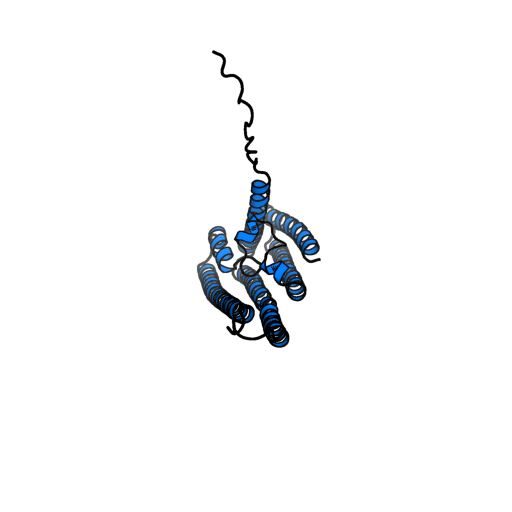6 N N . GLU A 1 99 ? 2.010 2.069 27.930 1.00 96.62 99 GLU A N 1
ATOM 797 C CA . GLU A 1 99 ? 3.466 2.267 27.805 1.00 96.62 99 GLU A CA 1
ATOM 798 C C . GLU A 1 99 ? 4.134 1.188 26.946 1.00 96.62 99 GLU A C 1
ATOM 800 O O . GLU A 1 99 ? 4.940 1.494 26.070 1.00 96.62 99 GLU A O 1
ATOM 805 N N . GLN A 1 100 ? 3.733 -0.073 27.125 1.00 97.12 100 GLN A N 1
ATOM 806 C CA . GLN A 1 100 ? 4.237 -1.181 26.318 1.00 97.12 100 GLN A CA 1
ATOM 807 C C . GLN A 1 100 ? 3.870 -1.029 24.833 1.00 97.12 100 GLN A C 1
ATOM 809 O O . GLN A 1 100 ? 4.694 -1.320 23.965 1.00 97.12 100 GLN A O 1
ATOM 814 N N . GLN A 1 101 ? 2.655 -0.562 24.531 1.00 97.06 101 GLN A N 1
ATOM 815 C CA . GLN A 1 101 ? 2.223 -0.315 23.154 1.00 97.06 101 GLN A CA 1
ATOM 816 C C . GLN A 1 101 ? 2.989 0.844 22.523 1.00 97.06 101 GLN A C 1
ATOM 818 O O . GLN A 1 101 ? 3.434 0.717 21.385 1.00 97.06 101 GLN A O 1
ATOM 823 N N . MET A 1 102 ? 3.202 1.932 23.266 1.00 95.44 102 MET A N 1
ATOM 824 C CA . MET A 1 102 ? 4.002 3.068 22.803 1.00 95.44 102 MET A CA 1
ATOM 825 C C . MET A 1 102 ? 5.434 2.639 22.475 1.00 95.44 102 MET A C 1
ATOM 827 O O . MET A 1 102 ? 5.917 2.917 21.383 1.00 95.44 102 MET A O 1
ATOM 831 N N . VAL A 1 103 ? 6.093 1.884 23.363 1.00 96.62 103 VAL A N 1
ATOM 832 C CA . VAL A 1 103 ? 7.444 1.351 23.109 1.00 96.62 103 VAL A CA 1
ATOM 833 C C . VAL A 1 103 ? 7.468 0.447 21.872 1.00 96.62 103 VAL A C 1
ATOM 835 O O . VAL A 1 103 ? 8.393 0.540 21.061 1.00 96.62 103 VAL A O 1
ATOM 838 N N . GLY A 1 104 ? 6.451 -0.404 21.703 1.00 96.75 104 GLY A N 1
ATOM 839 C CA . GLY A 1 104 ? 6.310 -1.276 20.536 1.00 96.75 104 GLY A CA 1
ATOM 840 C C . GLY A 1 104 ? 6.162 -0.499 19.225 1.00 96.75 104 GLY A C 1
ATOM 841 O O . GLY A 1 104 ? 6.855 -0.803 18.256 1.00 96.75 104 GLY A O 1
ATOM 842 N N . ILE A 1 105 ? 5.312 0.531 19.208 1.00 95.75 105 ILE A N 1
ATOM 843 C CA . ILE A 1 105 ? 5.101 1.401 18.042 1.00 95.75 105 ILE A CA 1
ATOM 844 C C . ILE A 1 105 ? 6.366 2.203 17.722 1.00 95.75 105 ILE A C 1
ATOM 846 O O . ILE A 1 105 ? 6.777 2.223 16.566 1.00 95.75 105 ILE A O 1
ATOM 850 N N . CYS A 1 106 ? 7.035 2.787 18.720 1.00 95.06 106 CYS A N 1
ATOM 851 C CA . CYS A 1 106 ? 8.287 3.523 18.513 1.00 95.06 106 CYS A CA 1
ATOM 852 C C . CYS A 1 106 ? 9.396 2.625 17.941 1.00 95.06 106 CYS A C 1
ATOM 854 O O . CYS A 1 106 ? 10.127 3.025 17.037 1.00 95.06 106 CYS A O 1
ATOM 856 N N . SER A 1 107 ? 9.505 1.390 18.440 1.00 96.88 107 SER A N 1
ATOM 857 C CA . SER A 1 107 ? 10.479 0.411 17.939 1.00 96.88 107 SER A CA 1
ATOM 858 C C . SER A 1 107 ? 10.170 -0.003 16.496 1.00 96.88 107 SER A C 1
ATOM 860 O O . SER A 1 107 ? 11.079 -0.111 15.672 1.00 96.88 107 SER A O 1
ATOM 862 N N . LEU A 1 108 ? 8.885 -0.196 16.170 1.00 97.25 108 LEU A N 1
ATOM 863 C CA . LEU A 1 108 ? 8.433 -0.453 14.804 1.00 97.25 108 LEU A CA 1
ATOM 864 C C . LEU A 1 108 ? 8.765 0.726 13.883 1.00 97.25 108 LEU A C 1
ATOM 866 O O . LEU A 1 108 ? 9.323 0.516 12.811 1.00 97.25 108 LEU A O 1
ATOM 870 N N . GLU A 1 109 ? 8.477 1.957 14.303 1.00 96.31 109 GLU A N 1
ATOM 871 C CA . GLU A 1 109 ? 8.763 3.163 13.526 1.00 96.31 109 GLU A CA 1
ATOM 872 C C . GLU A 1 109 ? 10.260 3.302 13.218 1.00 96.31 109 GLU A C 1
ATOM 874 O O . GLU A 1 109 ? 10.629 3.520 12.065 1.00 96.31 109 GLU A O 1
ATOM 879 N N . GLN A 1 110 ? 11.124 3.105 14.218 1.00 96.50 110 GLN A N 1
ATOM 880 C CA . GLN A 1 110 ? 12.575 3.156 14.037 1.00 96.50 110 GLN A CA 1
ATOM 881 C C . GLN A 1 110 ? 13.060 2.095 13.038 1.00 96.50 110 GLN A C 1
ATOM 883 O O . GLN A 1 110 ? 13.868 2.391 12.157 1.00 96.50 110 GLN A O 1
ATOM 888 N N . SER A 1 111 ? 12.549 0.864 13.149 1.00 97.88 111 SER A N 1
ATOM 889 C CA . SER A 1 111 ? 12.887 -0.214 12.216 1.00 97.88 111 SER A CA 1
ATOM 890 C C . SER A 1 111 ? 12.415 0.086 10.792 1.00 97.88 111 SER A C 1
ATOM 892 O O . SER A 1 111 ? 13.128 -0.228 9.839 1.00 97.88 111 SER A O 1
ATOM 894 N N . LEU A 1 112 ? 11.227 0.679 10.632 1.00 98.19 112 LEU A N 1
ATOM 895 C CA . LEU A 1 112 ? 10.693 1.053 9.322 1.00 98.19 112 LEU A CA 1
ATOM 896 C C . LEU A 1 112 ? 11.529 2.155 8.683 1.00 98.19 112 LEU A C 1
ATOM 898 O O . LEU A 1 112 ? 11.888 2.019 7.521 1.00 98.19 112 LEU A O 1
ATOM 902 N N . GLN A 1 113 ? 11.900 3.195 9.433 1.00 97.69 113 GLN A N 1
ATOM 903 C CA . GLN A 1 113 ? 12.727 4.286 8.911 1.00 97.69 113 GLN A CA 1
ATOM 904 C C . GLN A 1 113 ? 14.058 3.767 8.353 1.00 97.69 113 GLN A C 1
ATOM 906 O O . GLN A 1 113 ? 14.403 4.083 7.218 1.00 97.69 113 GLN A O 1
ATOM 911 N N . GLN A 1 114 ? 14.746 2.884 9.084 1.00 98.31 114 GLN A N 1
ATOM 912 C CA . GLN A 1 114 ? 16.002 2.282 8.621 1.00 98.31 114 GLN A CA 1
ATOM 913 C C . GLN A 1 114 ? 15.822 1.465 7.331 1.00 98.31 114 GLN A C 1
ATOM 915 O O . GLN A 1 114 ? 16.608 1.597 6.392 1.00 98.31 114 GLN A O 1
ATOM 920 N N . ALA A 1 115 ? 14.781 0.629 7.264 1.00 98.62 115 ALA A N 1
ATOM 921 C CA . ALA A 1 115 ? 14.514 -0.196 6.087 1.00 98.62 115 ALA A CA 1
ATOM 922 C C . ALA A 1 115 ? 14.084 0.644 4.869 1.00 98.62 115 ALA A C 1
ATOM 924 O O . ALA A 1 115 ? 14.536 0.403 3.749 1.00 98.62 115 ALA A O 1
ATOM 925 N N . GLU A 1 116 ? 13.240 1.654 5.080 1.00 98.75 116 GLU A N 1
ATOM 926 C CA . GLU A 1 116 ? 12.795 2.587 4.044 1.00 98.75 116 GLU A CA 1
ATOM 927 C C . GLU A 1 116 ? 13.950 3.440 3.505 1.00 98.75 116 GLU A C 1
ATOM 929 O O . GLU A 1 116 ? 14.031 3.666 2.296 1.00 98.75 116 GLU A O 1
ATOM 934 N N . GLU A 1 117 ? 14.857 3.903 4.369 1.00 98.56 117 GLU A N 1
ATOM 935 C CA . GLU A 1 117 ? 16.066 4.633 3.974 1.00 98.56 117 GLU A CA 1
ATOM 936 C C . GLU A 1 117 ? 16.995 3.758 3.133 1.00 98.56 117 GLU A C 1
ATOM 938 O O . GLU A 1 117 ? 17.419 4.184 2.059 1.00 98.56 117 GLU A O 1
ATOM 943 N N . ALA A 1 118 ? 17.248 2.518 3.562 1.00 98.69 118 ALA A N 1
ATOM 944 C CA . ALA A 1 118 ? 18.071 1.574 2.810 1.00 98.69 118 ALA A CA 1
ATOM 945 C C . ALA A 1 118 ? 17.490 1.288 1.413 1.00 98.69 118 ALA A C 1
ATOM 947 O O . ALA A 1 118 ? 18.218 1.319 0.418 1.00 98.69 118 ALA A O 1
ATOM 948 N N . LEU A 1 119 ? 16.173 1.068 1.312 1.00 98.69 119 LEU A N 1
ATOM 949 C CA . LEU A 1 119 ? 15.507 0.878 0.020 1.00 98.69 119 LEU A CA 1
ATOM 950 C C . LEU A 1 119 ? 15.557 2.140 -0.845 1.00 98.69 119 LEU A C 1
ATOM 952 O O . LEU A 1 119 ? 15.773 2.041 -2.051 1.00 98.69 119 LEU A O 1
ATOM 956 N N . THR A 1 120 ? 15.370 3.320 -0.247 1.00 98.56 120 THR A N 1
ATOM 957 C CA . THR A 1 120 ? 15.395 4.598 -0.975 1.00 98.56 120 THR A CA 1
ATOM 958 C C . THR A 1 120 ? 16.779 4.850 -1.565 1.00 98.56 120 THR A C 1
ATOM 960 O O . THR A 1 120 ? 16.888 5.087 -2.766 1.00 98.56 120 THR A O 1
ATOM 963 N N . GLN A 1 121 ? 17.836 4.673 -0.771 1.00 98.69 121 GLN A N 1
ATOM 964 C CA . GLN A 1 121 ? 19.220 4.794 -1.238 1.00 98.69 121 GLN A CA 1
ATOM 965 C C . GLN A 1 121 ? 19.546 3.771 -2.334 1.00 98.69 121 GLN A C 1
ATOM 967 O O . GLN A 1 121 ? 20.174 4.111 -3.336 1.00 98.69 121 GLN A O 1
ATOM 972 N N . GLY A 1 122 ? 19.098 2.520 -2.184 1.00 98.69 122 GLY A N 1
ATOM 973 C CA . GLY A 1 122 ? 19.289 1.494 -3.211 1.00 98.69 122 GLY A CA 1
ATOM 974 C C . GLY A 1 122 ? 18.609 1.853 -4.538 1.00 98.69 122 GLY A C 1
ATOM 975 O O . GLY A 1 122 ? 19.198 1.669 -5.606 1.00 98.69 122 GLY A O 1
ATOM 976 N N . LEU A 1 123 ? 17.397 2.411 -4.485 1.00 98.31 123 LEU A N 1
ATOM 977 C CA . LEU A 1 123 ? 16.666 2.845 -5.675 1.00 98.31 123 LEU A CA 1
ATOM 978 C C . LEU A 1 123 ? 17.332 4.059 -6.340 1.00 98.31 123 LEU A C 1
ATOM 980 O O . LEU A 1 123 ? 17.445 4.109 -7.564 1.00 98.31 123 LEU A O 1
ATOM 984 N N . GLU A 1 124 ? 17.822 5.015 -5.553 1.00 98.38 124 GLU A N 1
ATOM 985 C CA . GLU A 1 124 ? 18.591 6.161 -6.052 1.00 98.38 124 GLU A CA 1
ATOM 986 C C . GLU A 1 124 ? 19.874 5.713 -6.765 1.00 98.38 124 GLU A C 1
ATOM 988 O O . GLU A 1 124 ? 20.160 6.168 -7.874 1.00 98.38 124 GLU A O 1
ATOM 993 N N . GLN A 1 125 ? 20.615 4.764 -6.185 1.00 98.44 125 GLN A N 1
ATOM 994 C CA . GLN A 1 125 ? 21.797 4.175 -6.818 1.00 98.44 125 GLN A CA 1
ATOM 995 C C . GLN A 1 125 ? 21.449 3.459 -8.125 1.00 98.44 125 GLN A C 1
ATOM 997 O O . GLN A 1 125 ? 22.185 3.583 -9.109 1.00 98.44 125 GLN A O 1
ATOM 1002 N N . LEU A 1 126 ? 20.322 2.740 -8.167 1.00 98.19 126 LEU A N 1
ATOM 1003 C CA . LEU A 1 126 ? 19.838 2.107 -9.390 1.00 98.19 126 LEU A CA 1
ATOM 1004 C C . LEU A 1 126 ? 19.544 3.153 -10.474 1.00 98.19 126 LEU A C 1
ATOM 1006 O O . LEU A 1 126 ? 20.011 2.997 -11.603 1.00 98.19 126 LEU A O 1
ATOM 1010 N N . HIS A 1 127 ? 18.824 4.226 -10.136 1.00 97.12 127 HIS A N 1
ATOM 1011 C CA . HIS A 1 127 ? 18.517 5.313 -11.069 1.00 97.12 127 HIS A CA 1
ATOM 1012 C C . HIS A 1 127 ? 19.779 6.020 -11.571 1.00 97.12 127 HIS A C 1
ATOM 1014 O O . HIS A 1 127 ? 19.910 6.243 -12.773 1.00 97.12 127 HIS A O 1
ATOM 1020 N N . GLN A 1 128 ? 20.741 6.311 -10.692 1.00 97.19 128 GLN A N 1
ATOM 1021 C CA . GLN A 1 128 ? 22.013 6.920 -11.083 1.00 97.19 128 GLN A CA 1
ATOM 1022 C C . GLN A 1 128 ? 22.801 6.006 -12.029 1.00 97.19 128 GLN A C 1
ATOM 1024 O O . GLN A 1 128 ? 23.311 6.437 -13.063 1.00 97.19 128 GLN A O 1
ATOM 1029 N N . SER A 1 129 ? 22.869 4.717 -11.697 1.00 96.19 129 SER A N 1
ATOM 1030 C CA . SER A 1 129 ? 23.532 3.701 -12.510 1.00 96.19 129 SER A CA 1
ATOM 1031 C C . SER A 1 129 ? 22.864 3.543 -13.879 1.00 96.19 129 SER A C 1
ATOM 1033 O O . SER A 1 129 ? 23.553 3.365 -14.885 1.00 96.19 129 SER A O 1
ATOM 1035 N N . LEU A 1 130 ? 21.534 3.620 -13.937 1.00 96.06 130 LEU A N 1
ATOM 1036 C CA . LEU A 1 130 ? 20.769 3.605 -15.180 1.00 96.06 130 LEU A CA 1
ATOM 1037 C C . LEU A 1 130 ? 21.047 4.855 -16.023 1.00 96.06 130 LEU A C 1
ATOM 1039 O O . LEU A 1 130 ? 21.322 4.721 -17.212 1.00 96.06 130 LEU A O 1
ATOM 1043 N N . ALA A 1 131 ? 21.033 6.043 -15.415 1.00 94.88 131 ALA A N 1
ATOM 1044 C CA . ALA A 1 131 ? 21.298 7.304 -16.104 1.00 94.88 131 ALA A CA 1
ATOM 1045 C C . ALA A 1 131 ? 22.688 7.318 -16.759 1.00 94.88 131 ALA A C 1
ATOM 1047 O O . ALA A 1 131 ? 22.809 7.702 -17.919 1.00 94.88 131 ALA A O 1
ATOM 1048 N N . ILE A 1 132 ? 23.715 6.824 -16.055 1.00 92.50 132 ILE A N 1
ATOM 1049 C CA . ILE A 1 132 ? 25.077 6.683 -16.598 1.00 92.50 132 ILE A CA 1
ATOM 1050 C C . ILE A 1 132 ? 25.092 5.738 -17.807 1.00 92.50 132 ILE A C 1
ATOM 1052 O O . ILE A 1 132 ? 25.709 6.052 -18.818 1.00 92.50 132 ILE A O 1
ATOM 1056 N N . THR A 1 133 ? 24.400 4.597 -17.730 1.00 92.38 133 THR A N 1
ATOM 1057 C CA . THR A 1 133 ? 24.334 3.647 -18.853 1.00 92.38 133 THR A CA 1
ATOM 1058 C C . THR A 1 133 ? 23.602 4.226 -20.059 1.00 92.38 133 THR A C 1
ATOM 1060 O O . THR A 1 133 ? 24.058 4.049 -21.181 1.00 92.38 133 THR A O 1
ATOM 1063 N N . VAL A 1 134 ? 22.492 4.938 -19.848 1.00 90.56 134 VAL A N 1
ATOM 1064 C CA . VAL A 1 134 ? 21.707 5.535 -20.941 1.00 90.56 134 VAL A CA 1
ATOM 1065 C C . VAL A 1 134 ? 22.434 6.712 -21.592 1.00 90.56 134 VAL A C 1
ATOM 1067 O O . VAL A 1 134 ? 22.315 6.900 -22.799 1.00 90.56 134 VAL A O 1
ATOM 1070 N N . ALA A 1 135 ? 23.212 7.481 -20.826 1.00 88.44 135 ALA A N 1
ATOM 1071 C CA . ALA A 1 135 ? 24.043 8.558 -21.364 1.00 88.44 135 ALA A CA 1
ATOM 1072 C C . ALA A 1 135 ? 25.168 8.050 -22.290 1.00 88.44 135 ALA A C 1
ATOM 1074 O O . ALA A 1 135 ? 25.728 8.838 -23.053 1.00 88.44 135 ALA A O 1
ATOM 1075 N N . GLY A 1 136 ? 25.471 6.747 -22.250 1.00 76.56 136 GLY A N 1
ATOM 1076 C CA . GLY A 1 136 ? 26.518 6.110 -2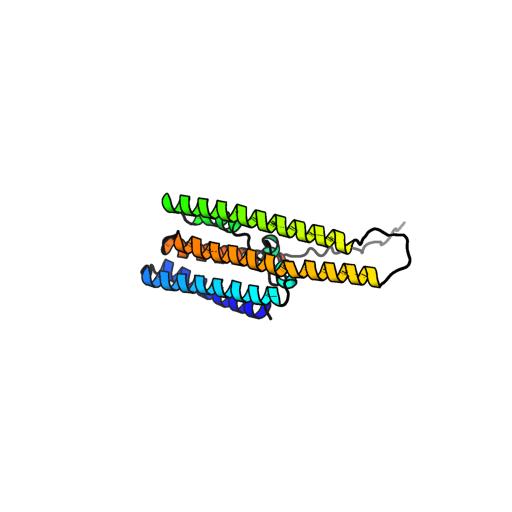3.038 1.00 76.56 136 GLY A CA 1
ATOM 1077 C C . GLY A 1 136 ? 27.926 6.454 -22.551 1.00 76.56 136 GLY A C 1
ATOM 1078 O O . GLY A 1 136 ? 28.168 7.430 -21.837 1.00 76.56 136 GLY A O 1
ATOM 1079 N N . SER A 1 137 ? 28.900 5.646 -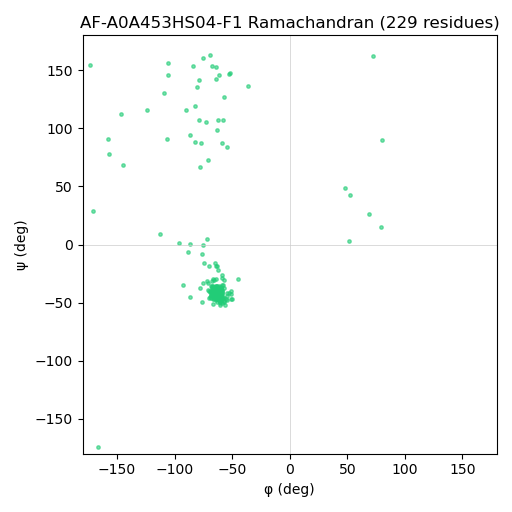22.963 1.00 63.00 137 SER A N 1
ATOM 1080 C CA . SER A 1 137 ? 30.316 5.883 -22.660 1.00 63.00 137 SER A CA 1
ATOM 1081 C C . SER A 1 137 ? 30.905 6.969 -23.573 1.00 63.00 137 SER A C 1
ATOM 1083 O O . SER A 1 137 ? 31.732 6.671 -24.422 1.00 63.00 137 SER A O 1
ATOM 1085 N N . GLY A 1 138 ? 30.451 8.220 -23.436 1.00 57.66 138 GLY A N 1
ATOM 1086 C CA . GLY A 1 138 ? 31.181 9.462 -23.748 1.00 57.66 138 GLY A CA 1
ATOM 1087 C C . GLY A 1 138 ? 31.863 9.687 -25.111 1.00 57.66 138 GLY A C 1
ATOM 1088 O O . GLY A 1 138 ? 32.485 10.737 -25.263 1.00 57.66 138 GLY A O 1
ATOM 1089 N N . SER A 1 139 ? 31.790 8.800 -26.106 1.00 51.94 139 SER A N 1
ATOM 1090 C CA . SER A 1 139 ? 32.410 9.070 -27.408 1.00 51.94 139 SER A CA 1
ATOM 1091 C C . SER A 1 139 ? 31.449 9.848 -28.302 1.00 51.94 139 SER A C 1
ATOM 1093 O O . SER A 1 139 ? 30.622 9.281 -29.009 1.00 51.94 139 SER A O 1
ATOM 1095 N N . LEU A 1 140 ? 31.588 11.174 -28.288 1.00 56.34 140 LEU A N 1
ATOM 1096 C CA . LEU A 1 140 ? 31.032 12.077 -29.308 1.00 56.34 140 LEU A CA 1
ATOM 1097 C C . LEU A 1 140 ? 31.786 11.969 -30.651 1.00 56.34 140 LEU A C 1
ATOM 1099 O O . LEU A 1 140 ? 31.544 12.750 -31.569 1.00 56.34 140 LEU A O 1
ATOM 1103 N N . SER A 1 141 ? 32.736 11.038 -30.745 1.00 58.91 141 SER A N 1
ATOM 1104 C CA . SER A 1 141 ? 33.729 10.934 -31.804 1.00 58.91 141 SER A CA 1
ATOM 1105 C C . SER A 1 141 ? 34.022 9.469 -32.112 1.00 58.91 141 SER A C 1
ATOM 1107 O O . SER A 1 141 ? 35.086 8.971 -31.767 1.00 58.91 141 SER A O 1
ATOM 1109 N N . ASP A 1 142 ? 33.065 8.752 -32.687 1.00 49.88 142 ASP A N 1
ATOM 1110 C CA . ASP A 1 142 ? 33.351 7.811 -33.772 1.00 49.88 142 ASP A CA 1
ATOM 1111 C C . ASP A 1 142 ? 32.045 7.266 -34.341 1.00 49.88 142 ASP A C 1
ATOM 1113 O O . ASP A 1 142 ? 31.015 7.262 -33.663 1.00 49.88 142 ASP A O 1
ATOM 1117 N N . ASP A 1 143 ? 32.105 6.844 -35.599 1.00 51.31 143 ASP A N 1
ATOM 1118 C CA . ASP A 1 143 ? 31.007 6.270 -36.370 1.00 51.31 143 ASP A CA 1
ATOM 1119 C C . ASP A 1 143 ? 30.067 5.394 -35.534 1.00 51.31 143 ASP A C 1
ATOM 1121 O O . ASP A 1 143 ? 30.481 4.564 -34.725 1.00 51.31 143 ASP A O 1
ATOM 1125 N N . THR A 1 144 ? 28.772 5.595 -35.768 1.00 59.22 144 THR A N 1
ATOM 1126 C CA . THR A 1 144 ? 27.629 5.012 -35.062 1.00 59.22 144 THR A CA 1
ATOM 1127 C C . THR A 1 144 ? 27.711 3.485 -35.049 1.00 59.22 144 THR A C 1
ATOM 1129 O O . THR A 1 144 ? 27.114 2.786 -35.868 1.00 59.22 144 THR A O 1
ATOM 1132 N N . ASN A 1 145 ? 28.452 2.931 -34.093 1.00 68.12 145 ASN A N 1
ATOM 1133 C CA . ASN A 1 145 ? 28.510 1.500 -33.892 1.00 68.12 145 ASN A CA 1
ATOM 1134 C C . ASN A 1 145 ? 27.219 1.095 -33.177 1.00 68.12 145 ASN A C 1
ATOM 1136 O O . ASN A 1 145 ? 27.151 1.067 -31.948 1.00 68.12 145 ASN A O 1
ATOM 1140 N N . MET A 1 146 ? 26.173 0.813 -33.959 1.00 66.44 146 MET A N 1
ATOM 1141 C CA . MET A 1 146 ? 24.864 0.323 -33.502 1.00 66.44 146 MET A CA 1
ATOM 1142 C C . MET A 1 146 ? 24.995 -0.802 -32.454 1.00 66.44 146 MET A C 1
ATOM 1144 O O . MET A 1 146 ? 24.167 -0.909 -31.551 1.00 66.44 146 MET A O 1
ATOM 1148 N N . GLY A 1 147 ? 26.072 -1.598 -32.523 1.00 71.75 147 GLY A N 1
ATOM 1149 C CA . GLY A 1 147 ? 26.403 -2.623 -31.532 1.00 71.75 147 GLY A CA 1
ATOM 1150 C C . GLY A 1 147 ? 26.689 -2.085 -30.121 1.00 71.75 147 GLY A C 1
ATOM 1151 O O . GLY A 1 147 ? 26.282 -2.717 -29.151 1.00 71.75 147 GLY A O 1
ATOM 1152 N N . SER A 1 148 ? 27.318 -0.911 -29.987 1.00 79.50 148 SER A N 1
ATOM 1153 C CA . SER A 1 148 ? 27.581 -0.272 -28.686 1.00 79.50 148 SER A CA 1
ATOM 1154 C C . SER A 1 148 ? 26.292 0.235 -28.042 1.00 79.50 148 SER A C 1
ATOM 1156 O O . SER A 1 148 ? 26.039 -0.048 -26.875 1.00 79.50 148 SER A O 1
ATOM 1158 N N . PHE A 1 149 ? 25.437 0.914 -28.815 1.00 84.12 149 PHE A N 1
ATOM 1159 C CA . PHE A 1 149 ? 24.137 1.390 -28.331 1.00 84.12 149 PHE A CA 1
ATOM 1160 C C . PHE A 1 149 ? 23.251 0.227 -27.872 1.00 84.12 149 PHE A C 1
ATOM 1162 O O . PHE A 1 149 ? 22.664 0.267 -26.793 1.00 84.12 149 PHE A O 1
ATOM 1169 N N . MET A 1 150 ? 23.178 -0.840 -28.673 1.00 87.19 150 MET A N 1
ATOM 1170 C CA . MET A 1 150 ? 22.378 -2.014 -28.332 1.00 87.19 150 MET A CA 1
ATOM 1171 C C . MET A 1 150 ? 22.901 -2.718 -27.068 1.00 87.19 150 MET A C 1
ATOM 1173 O O . MET A 1 150 ? 22.099 -3.182 -26.258 1.00 87.19 150 MET A O 1
ATOM 1177 N N . GLY A 1 151 ? 24.225 -2.750 -26.866 1.00 89.56 151 GLY A N 1
ATOM 1178 C CA . GLY A 1 151 ? 24.852 -3.246 -25.639 1.00 89.56 151 GLY A CA 1
ATOM 1179 C C . GLY A 1 151 ? 24.484 -2.419 -24.404 1.00 89.56 151 GLY A C 1
ATOM 1180 O O . GLY A 1 151 ? 24.019 -2.981 -23.411 1.00 89.56 151 GLY A O 1
ATOM 1181 N N . ASP A 1 152 ? 24.607 -1.092 -24.484 1.00 89.69 152 ASP A N 1
ATOM 1182 C CA . ASP A 1 152 ? 24.229 -0.181 -23.395 1.00 89.69 152 ASP A CA 1
ATOM 1183 C C . ASP A 1 152 ? 22.732 -0.299 -23.058 1.00 89.69 152 ASP A C 1
ATOM 1185 O O . ASP A 1 152 ? 22.357 -0.390 -21.886 1.00 89.69 152 ASP A O 1
ATOM 1189 N N . MET A 1 153 ? 21.859 -0.396 -24.068 1.00 93.06 153 MET A N 1
ATOM 1190 C CA . MET A 1 153 ? 20.421 -0.594 -23.854 1.00 93.06 153 MET A CA 1
ATOM 1191 C C . MET A 1 153 ? 20.095 -1.954 -23.226 1.00 93.06 153 MET A C 1
ATOM 1193 O O . MET A 1 153 ? 19.215 -2.028 -22.370 1.00 93.06 153 MET A O 1
ATOM 1197 N N . ALA A 1 154 ? 20.811 -3.025 -23.579 1.00 94.00 154 ALA A N 1
ATOM 1198 C CA . ALA A 1 154 ? 20.641 -4.326 -22.931 1.00 94.00 154 ALA A CA 1
ATOM 1199 C C . ALA A 1 154 ? 21.014 -4.272 -21.437 1.00 94.00 154 ALA A C 1
ATOM 1201 O O . ALA A 1 154 ? 20.293 -4.813 -20.595 1.00 94.00 154 ALA A O 1
ATOM 1202 N N . VAL A 1 155 ? 22.091 -3.559 -21.087 1.00 94.69 155 VAL A N 1
ATOM 1203 C CA . VAL A 1 155 ? 22.476 -3.322 -19.686 1.00 94.69 155 VAL A CA 1
ATOM 1204 C C . VAL A 1 155 ? 21.431 -2.463 -18.967 1.00 94.69 155 VAL A C 1
ATOM 1206 O O . VAL A 1 155 ? 21.055 -2.777 -17.837 1.00 94.69 155 VAL A O 1
ATOM 1209 N N . ALA A 1 156 ? 20.928 -1.407 -19.611 1.00 95.81 156 ALA A N 1
ATOM 1210 C CA . ALA A 1 156 ? 19.879 -0.550 -19.061 1.00 95.81 156 ALA A CA 1
ATOM 1211 C C . ALA A 1 156 ? 18.588 -1.336 -18.776 1.00 95.81 156 ALA A C 1
ATOM 1213 O O . ALA A 1 156 ? 18.020 -1.204 -17.693 1.00 95.81 156 ALA A O 1
ATOM 1214 N N . LEU A 1 157 ? 18.168 -2.213 -19.695 1.00 95.62 157 LEU A N 1
ATOM 1215 C CA . LEU A 1 157 ? 17.025 -3.112 -19.501 1.00 95.62 157 LEU A CA 1
ATOM 1216 C C . LEU A 1 157 ? 17.237 -4.055 -18.310 1.00 95.62 157 LEU A C 1
ATOM 1218 O O . LEU A 1 157 ? 16.341 -4.203 -17.480 1.00 95.62 157 LEU A O 1
ATOM 1222 N N . GLY A 1 158 ? 18.434 -4.636 -18.175 1.00 96.06 158 GLY A N 1
ATOM 1223 C CA . GLY A 1 158 ? 18.785 -5.457 -17.013 1.00 96.06 158 GLY A CA 1
ATOM 1224 C C . GLY A 1 158 ? 18.706 -4.686 -15.691 1.00 96.06 158 GLY A C 1
ATOM 1225 O O . GLY A 1 158 ? 18.247 -5.224 -14.687 1.00 96.06 158 GLY A O 1
ATOM 1226 N N . LYS A 1 159 ? 19.087 -3.402 -15.683 1.00 96.38 159 LYS A N 1
ATOM 1227 C CA . LYS A 1 159 ? 18.933 -2.529 -14.507 1.00 96.38 159 LYS A CA 1
ATOM 1228 C C . LYS A 1 159 ? 17.467 -2.225 -14.210 1.00 96.38 159 LYS A C 1
ATOM 1230 O O . LYS A 1 159 ? 17.066 -2.305 -13.054 1.00 96.38 159 LYS A O 1
ATOM 1235 N N . LEU A 1 160 ? 16.661 -1.920 -15.228 1.00 95.94 160 LEU A N 1
ATOM 1236 C CA . LEU A 1 160 ? 15.225 -1.670 -15.064 1.00 95.94 160 LEU A CA 1
ATOM 1237 C C . LEU A 1 160 ? 14.490 -2.870 -14.456 1.00 95.94 160 LEU A C 1
ATOM 1239 O O . LEU A 1 160 ? 13.605 -2.670 -13.631 1.00 95.94 160 LEU A O 1
ATOM 1243 N N . ALA A 1 161 ? 14.898 -4.101 -14.779 1.00 95.62 161 ALA A N 1
ATOM 1244 C CA . ALA A 1 161 ? 14.328 -5.307 -14.175 1.00 95.62 161 ALA A CA 1
ATOM 1245 C C . ALA A 1 161 ? 14.470 -5.342 -12.637 1.00 95.62 161 ALA A C 1
ATOM 1247 O O . ALA A 1 161 ? 13.625 -5.915 -11.952 1.00 95.62 161 ALA A O 1
ATOM 1248 N N . ASN A 1 162 ? 15.476 -4.667 -12.063 1.00 97.56 162 ASN A N 1
ATOM 1249 C CA . ASN A 1 162 ? 15.646 -4.598 -10.608 1.00 97.56 162 ASN A CA 1
ATOM 1250 C C . ASN A 1 162 ? 14.566 -3.757 -9.908 1.00 97.56 162 ASN A C 1
ATOM 1252 O O . ASN A 1 162 ? 14.379 -3.913 -8.701 1.00 97.56 162 ASN A O 1
ATOM 1256 N N . LEU A 1 163 ? 13.841 -2.890 -10.631 1.00 97.81 163 LEU A N 1
ATOM 1257 C CA . LEU A 1 163 ? 12.746 -2.093 -10.063 1.00 97.81 163 LEU A CA 1
ATOM 1258 C C . LEU A 1 163 ? 11.664 -2.980 -9.438 1.00 97.81 163 LEU A C 1
ATOM 1260 O O . LEU A 1 163 ? 11.100 -2.611 -8.406 1.00 97.81 163 LEU A O 1
ATOM 1264 N N . GLU A 1 164 ? 11.407 -4.156 -10.024 1.00 97.88 164 GLU A N 1
ATOM 1265 C CA . GLU A 1 164 ? 10.450 -5.132 -9.489 1.00 97.88 164 GLU A CA 1
ATOM 1266 C C . GLU A 1 164 ? 10.796 -5.480 -8.035 1.00 97.88 164 GLU A C 1
ATOM 1268 O O . GLU A 1 164 ? 9.942 -5.421 -7.146 1.00 97.88 164 GLU A O 1
ATOM 1273 N N . GLY A 1 165 ? 12.075 -5.766 -7.779 1.00 98.19 165 GLY A N 1
ATOM 1274 C CA . GLY A 1 165 ? 12.571 -6.120 -6.455 1.00 98.19 165 GLY A CA 1
ATOM 1275 C C . GLY A 1 165 ? 12.371 -5.010 -5.424 1.00 98.19 165 GLY A C 1
ATOM 1276 O O . GLY A 1 165 ? 12.065 -5.312 -4.271 1.00 98.19 165 GLY A O 1
ATOM 1277 N N . PHE A 1 166 ? 12.500 -3.737 -5.811 1.00 98.50 166 PHE A N 1
ATOM 1278 C CA . PHE A 1 166 ? 12.259 -2.605 -4.908 1.00 98.50 166 PHE A CA 1
ATOM 1279 C C . PHE A 1 166 ? 10.781 -2.467 -4.539 1.00 98.50 166 PHE A C 1
ATOM 1281 O O . PHE A 1 166 ? 10.461 -2.316 -3.361 1.00 98.50 166 PHE A O 1
ATOM 1288 N N . VAL A 1 167 ? 9.874 -2.575 -5.516 1.00 98.31 167 VAL A N 1
ATOM 1289 C CA . VAL A 1 167 ? 8.425 -2.495 -5.263 1.00 98.31 167 VAL A CA 1
ATOM 1290 C C . VAL A 1 167 ? 7.963 -3.639 -4.364 1.00 98.31 167 VAL A C 1
ATOM 1292 O O . VAL A 1 167 ? 7.250 -3.397 -3.392 1.00 98.31 167 VAL A O 1
ATOM 1295 N N . ILE A 1 168 ? 8.415 -4.869 -4.634 1.00 98.44 168 ILE A N 1
ATOM 1296 C CA . ILE A 1 168 ? 8.069 -6.040 -3.816 1.00 98.44 168 ILE A CA 1
ATOM 1297 C C . ILE A 1 168 ? 8.596 -5.883 -2.384 1.00 98.44 168 ILE A C 1
ATOM 1299 O O . ILE A 1 168 ? 7.865 -6.149 -1.433 1.00 98.44 168 ILE A O 1
ATOM 1303 N N . GLN A 1 169 ? 9.838 -5.424 -2.199 1.00 98.62 169 GLN A N 1
ATOM 1304 C CA . GLN A 1 169 ? 10.386 -5.186 -0.859 1.00 98.62 169 GLN A CA 1
ATOM 1305 C C . GLN A 1 169 ? 9.629 -4.084 -0.108 1.00 98.62 169 GLN A C 1
ATOM 1307 O O . GLN A 1 169 ? 9.333 -4.249 1.075 1.00 98.62 169 GLN A O 1
ATOM 1312 N N . ALA A 1 170 ? 9.258 -2.997 -0.787 1.00 98.69 170 ALA A N 1
ATOM 1313 C CA . ALA A 1 170 ? 8.458 -1.933 -0.192 1.00 98.69 170 ALA A CA 1
ATOM 1314 C C . ALA A 1 170 ? 7.055 -2.423 0.217 1.00 98.69 170 ALA A C 1
ATOM 1316 O O . ALA A 1 170 ? 6.578 -2.089 1.301 1.00 98.69 170 ALA A O 1
ATOM 1317 N N . ASP A 1 171 ? 6.401 -3.247 -0.607 1.00 98.62 171 ASP A N 1
ATOM 1318 C CA . ASP A 1 171 ? 5.107 -3.853 -0.270 1.00 98.62 171 ASP A CA 1
ATOM 1319 C C . ASP A 1 171 ? 5.212 -4.867 0.878 1.00 98.62 171 ASP A C 1
ATOM 1321 O O . ASP A 1 171 ? 4.344 -4.879 1.749 1.00 98.62 171 ASP A O 1
ATOM 1325 N N . ASN A 1 172 ? 6.306 -5.628 0.968 1.00 98.56 172 ASN A N 1
ATOM 1326 C CA . ASN A 1 172 ? 6.563 -6.491 2.123 1.00 98.56 172 ASN A CA 1
ATOM 1327 C C . ASN A 1 172 ? 6.675 -5.682 3.424 1.00 98.56 172 ASN A C 1
ATOM 1329 O O . ASN A 1 172 ? 6.128 -6.102 4.442 1.00 98.56 172 ASN A O 1
ATOM 1333 N N . LEU A 1 173 ? 7.339 -4.517 3.404 1.00 98.62 173 LEU A N 1
ATOM 1334 C CA . LEU A 1 173 ? 7.390 -3.636 4.577 1.00 98.62 173 LEU A CA 1
ATOM 1335 C C . LEU A 1 173 ? 5.990 -3.171 4.977 1.00 98.62 173 LEU A C 1
ATOM 1337 O O . LEU A 1 173 ? 5.633 -3.283 6.145 1.00 98.62 173 LEU A O 1
ATOM 1341 N N . ARG A 1 174 ? 5.168 -2.721 4.019 1.00 98.56 174 ARG A N 1
ATOM 1342 C CA . ARG A 1 174 ? 3.775 -2.314 4.284 1.00 98.56 174 ARG A CA 1
ATOM 1343 C C . ARG A 1 174 ? 2.967 -3.434 4.919 1.00 98.56 174 ARG A C 1
ATOM 1345 O O . ARG A 1 174 ? 2.311 -3.209 5.933 1.00 98.56 174 ARG A O 1
ATOM 1352 N N . GLN A 1 175 ? 3.030 -4.626 4.334 1.00 98.56 175 GLN A N 1
ATOM 1353 C CA . GLN A 1 175 ? 2.325 -5.796 4.835 1.00 98.56 175 GLN A CA 1
ATOM 1354 C C . GLN A 1 175 ? 2.760 -6.108 6.271 1.00 98.56 175 GLN A C 1
ATOM 1356 O O . GLN A 1 175 ? 1.928 -6.198 7.172 1.00 98.56 175 GLN A O 1
ATOM 1361 N N . GLN A 1 176 ? 4.070 -6.180 6.517 1.00 98.38 176 GLN A N 1
ATOM 1362 C CA . GLN A 1 176 ? 4.611 -6.422 7.851 1.00 98.38 176 GLN A CA 1
ATOM 1363 C C . GLN A 1 176 ? 4.180 -5.350 8.853 1.00 98.38 176 GLN A C 1
ATOM 1365 O O . GLN A 1 176 ? 3.833 -5.699 9.979 1.00 98.38 176 GLN A O 1
ATOM 1370 N N . THR A 1 177 ? 4.134 -4.071 8.467 1.00 98.38 177 THR A N 1
ATOM 1371 C CA . THR A 1 177 ? 3.639 -2.993 9.334 1.00 98.38 177 THR A CA 1
ATOM 1372 C C . THR A 1 177 ? 2.202 -3.241 9.777 1.00 98.38 177 THR A C 1
ATOM 1374 O O . THR A 1 177 ? 1.921 -3.126 10.968 1.00 98.38 177 THR A O 1
ATOM 1377 N N . LEU A 1 178 ? 1.299 -3.623 8.865 1.00 98.25 178 LEU A N 1
ATOM 1378 C CA . LEU A 1 178 ? -0.100 -3.904 9.213 1.00 98.25 178 LEU A CA 1
ATOM 1379 C C . LEU A 1 178 ? -0.215 -5.076 10.198 1.00 98.25 178 LEU A C 1
ATOM 1381 O O . LEU A 1 178 ? -0.916 -4.973 11.206 1.00 98.25 178 LEU A O 1
ATOM 1385 N N . HIS A 1 179 ? 0.537 -6.152 9.959 1.00 98.50 179 HIS A N 1
ATOM 1386 C CA . HIS A 1 179 ? 0.592 -7.312 10.856 1.00 98.50 179 HIS A CA 1
ATOM 1387 C C . HIS A 1 179 ? 1.187 -6.965 12.230 1.00 98.50 179 HIS A C 1
ATOM 1389 O O . HIS A 1 179 ? 0.669 -7.396 13.261 1.00 98.50 179 HIS A O 1
ATOM 1395 N N . GLN A 1 180 ? 2.251 -6.158 12.280 1.00 98.12 180 GLN A N 1
ATOM 1396 C CA . GLN A 1 180 ? 2.845 -5.717 13.547 1.00 98.12 180 GLN A CA 1
ATOM 1397 C C . GLN A 1 180 ? 1.898 -4.810 14.331 1.00 98.12 180 GLN A C 1
ATOM 1399 O O . GLN A 1 180 ? 1.747 -4.997 15.537 1.00 98.12 180 GLN A O 1
ATOM 1404 N N . MET A 1 181 ? 1.213 -3.883 13.660 1.00 97.38 181 MET A N 1
ATOM 1405 C CA . MET A 1 181 ? 0.203 -3.032 14.291 1.00 97.38 181 MET A CA 1
ATOM 1406 C C . MET A 1 181 ? -0.936 -3.864 14.880 1.00 97.38 181 MET A C 1
ATOM 1408 O O . MET A 1 181 ? -1.284 -3.672 16.044 1.00 97.38 181 MET A O 1
ATOM 1412 N N . HIS A 1 182 ? -1.454 -4.846 14.136 1.00 97.19 182 HIS A N 1
ATOM 1413 C CA . HIS A 1 182 ? -2.457 -5.778 14.656 1.00 97.19 182 HIS A CA 1
ATOM 1414 C C . HIS A 1 182 ? -1.970 -6.523 15.913 1.00 97.19 182 HIS A C 1
ATOM 1416 O O . HIS A 1 182 ? -2.736 -6.708 16.855 1.00 97.19 182 HIS A O 1
ATOM 1422 N N . ARG A 1 183 ? -0.685 -6.897 15.965 1.00 97.56 183 ARG A N 1
ATOM 1423 C CA . ARG A 1 183 ? -0.090 -7.620 17.100 1.00 97.56 183 ARG A CA 1
ATOM 1424 C C . ARG A 1 183 ? 0.161 -6.746 18.335 1.00 97.56 183 ARG A C 1
ATOM 1426 O O . ARG A 1 183 ? 0.100 -7.254 19.451 1.00 97.56 183 ARG A O 1
ATOM 1433 N N . ILE A 1 184 ? 0.489 -5.467 18.150 1.00 97.25 184 ILE A N 1
ATOM 1434 C CA . ILE A 1 184 ? 0.767 -4.524 19.250 1.00 97.25 184 ILE A CA 1
ATOM 1435 C C . ILE A 1 184 ? -0.537 -4.030 19.896 1.00 97.25 184 ILE A C 1
ATOM 1437 O O . ILE A 1 184 ? -0.613 -3.825 21.111 1.00 97.25 184 ILE A O 1
ATOM 1441 N N . LEU A 1 185 ? -1.568 -3.809 19.085 1.00 97.62 185 LEU A N 1
ATOM 1442 C CA . LEU A 1 185 ? -2.813 -3.185 19.514 1.00 97.62 185 LEU A CA 1
ATOM 1443 C C . LEU A 1 185 ? -3.791 -4.191 20.137 1.00 97.62 185 LEU A C 1
ATOM 1445 O O . LEU A 1 185 ? -3.808 -5.378 19.823 1.00 97.62 185 LEU A O 1
ATOM 1449 N N . THR A 1 186 ? -4.668 -3.699 21.011 1.00 97.06 186 THR A N 1
ATOM 1450 C CA . THR A 1 186 ? -5.863 -4.459 21.417 1.00 97.06 186 THR A CA 1
ATOM 1451 C C . THR A 1 186 ? -6.846 -4.558 20.250 1.00 97.06 186 THR A C 1
ATOM 1453 O O . THR A 1 186 ? -6.805 -3.739 19.336 1.00 97.06 186 THR A O 1
ATOM 1456 N N . VAL A 1 187 ? -7.810 -5.484 20.313 1.00 97.56 187 VAL A N 1
ATOM 1457 C CA . VAL A 1 187 ? -8.850 -5.660 19.274 1.00 97.56 187 VAL A CA 1
ATOM 1458 C C . VAL A 1 187 ? -9.538 -4.336 18.928 1.00 97.56 187 VAL A C 1
ATOM 1460 O O . VAL A 1 187 ? -9.672 -3.968 17.765 1.00 97.56 187 VAL A O 1
ATOM 1463 N N . ARG A 1 188 ? -9.932 -3.563 19.944 1.00 96.00 188 ARG A N 1
ATOM 1464 C CA . ARG A 1 188 ? -10.635 -2.285 19.754 1.00 96.00 188 ARG A CA 1
ATOM 1465 C C . ARG A 1 188 ? -9.742 -1.215 19.129 1.00 96.00 188 ARG A C 1
ATOM 1467 O O . ARG A 1 188 ? -10.221 -0.442 18.305 1.00 96.00 188 ARG A O 1
ATOM 1474 N N . GLN A 1 189 ? -8.473 -1.146 19.530 1.00 97.00 189 GLN A N 1
ATOM 1475 C CA . GLN A 1 189 ? -7.510 -0.213 18.940 1.00 97.00 189 GLN A CA 1
ATOM 1476 C C . GLN A 1 189 ? -7.165 -0.621 17.502 1.00 97.00 189 GLN A C 1
ATOM 1478 O O . GLN A 1 189 ? -7.114 0.244 16.636 1.00 97.00 189 GLN A O 1
ATOM 1483 N N . ALA A 1 190 ? -7.001 -1.916 17.225 1.00 97.44 190 ALA A N 1
ATOM 1484 C CA . ALA A 1 190 ? -6.758 -2.434 15.884 1.00 97.44 190 ALA A CA 1
ATOM 1485 C C . ALA A 1 190 ? -7.937 -2.121 14.949 1.00 97.44 190 ALA A C 1
ATOM 1487 O O . ALA A 1 190 ? -7.720 -1.593 13.863 1.00 97.44 190 ALA A O 1
ATOM 1488 N N . ALA A 1 191 ? -9.182 -2.313 15.400 1.00 97.06 191 ALA A N 1
ATOM 1489 C CA . ALA A 1 191 ? -10.366 -1.907 14.641 1.00 97.06 191 ALA A CA 1
ATOM 1490 C C . ALA A 1 191 ? -10.341 -0.412 14.269 1.00 97.06 191 ALA A C 1
ATOM 1492 O O . ALA A 1 191 ? -10.553 -0.052 13.112 1.00 97.06 191 ALA A O 1
ATOM 1493 N N . ARG A 1 192 ? -10.030 0.471 15.231 1.00 96.31 192 ARG A N 1
ATOM 1494 C CA . ARG A 1 192 ? -9.882 1.916 14.965 1.00 96.31 192 ARG A CA 1
ATOM 1495 C C . ARG A 1 192 ? -8.726 2.206 14.009 1.00 96.31 192 ARG A C 1
ATOM 1497 O O . ARG A 1 192 ? -8.874 3.050 13.135 1.00 96.31 192 ARG A O 1
ATOM 1504 N N . CYS A 1 193 ? -7.610 1.493 14.148 1.00 97.19 193 CYS A N 1
ATOM 1505 C CA . CYS A 1 193 ? -6.445 1.625 13.280 1.00 97.19 193 CYS A CA 1
ATOM 1506 C C . CYS A 1 193 ? -6.792 1.308 11.823 1.00 97.19 193 CYS A C 1
ATOM 1508 O O . CYS A 1 193 ? -6.538 2.134 10.952 1.00 97.19 193 CYS A O 1
ATOM 1510 N N . PHE A 1 194 ? -7.420 0.160 11.546 1.00 96.94 194 PHE A N 1
ATOM 1511 C CA . PHE A 1 194 ? -7.804 -0.211 10.180 1.00 96.94 194 PHE A CA 1
ATOM 1512 C C . PHE A 1 194 ? -8.864 0.724 9.592 1.00 96.94 194 PHE A C 1
ATOM 1514 O O . PHE A 1 194 ? -8.748 1.106 8.428 1.00 96.94 194 PHE A O 1
ATOM 1521 N N . LEU A 1 195 ? -9.826 1.192 10.397 1.00 96.44 195 LEU A N 1
ATOM 1522 C CA . LEU A 1 195 ? -10.754 2.238 9.956 1.00 96.44 195 LEU A CA 1
ATOM 1523 C C . LEU A 1 195 ? -10.031 3.534 9.583 1.00 96.44 195 LEU A C 1
ATOM 1525 O O . LEU A 1 195 ? -10.333 4.121 8.547 1.00 96.44 195 LEU A O 1
ATOM 1529 N N . ALA A 1 196 ? -9.070 3.975 10.395 1.00 96.00 196 ALA A N 1
ATOM 1530 C CA . ALA A 1 196 ? -8.310 5.190 10.130 1.00 96.00 196 ALA A CA 1
ATOM 1531 C C . ALA A 1 196 ? -7.425 5.054 8.874 1.00 96.00 196 ALA A C 1
ATOM 1533 O O . ALA A 1 196 ? -7.318 6.006 8.099 1.00 96.00 196 ALA A O 1
ATOM 1534 N N . ILE A 1 197 ? -6.864 3.865 8.61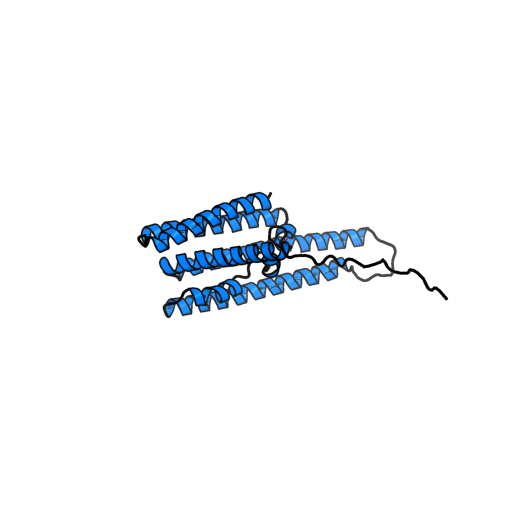3 1.00 96.06 197 ILE A N 1
ATOM 1535 C CA . ILE A 1 197 ? -6.155 3.547 7.360 1.00 96.06 197 ILE A CA 1
ATOM 1536 C C . ILE A 1 197 ? -7.098 3.678 6.157 1.00 96.06 197 ILE A C 1
ATOM 1538 O O . ILE A 1 197 ? -6.760 4.357 5.183 1.00 96.0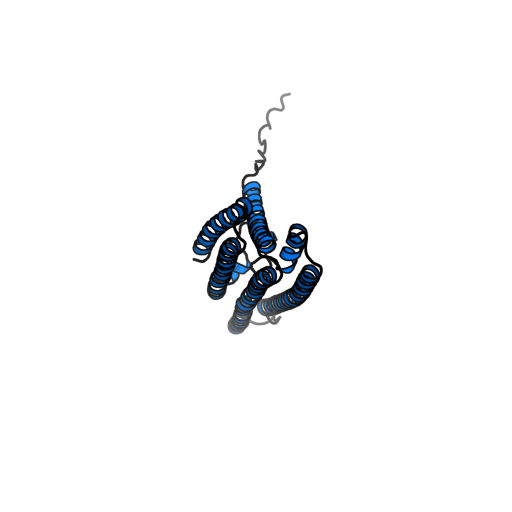6 197 ILE A O 1
ATOM 1542 N N . GLY A 1 198 ? -8.281 3.059 6.212 1.00 95.00 198 GLY A N 1
ATOM 1543 C CA . GLY A 1 198 ? -9.267 3.141 5.131 1.00 95.00 198 GLY A CA 1
ATOM 1544 C C . GLY A 1 198 ? -9.752 4.576 4.897 1.00 95.00 1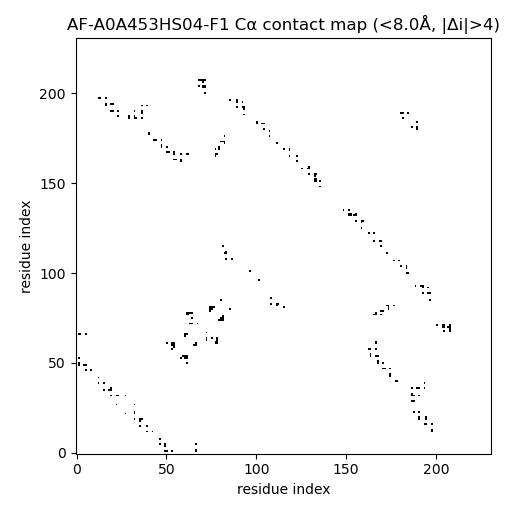98 GLY A C 1
ATOM 1545 O O . GLY A 1 198 ? -9.807 5.052 3.762 1.00 95.00 198 GLY A O 1
ATOM 1546 N N . GLU A 1 199 ? -10.035 5.317 5.971 1.00 94.00 199 GLU A N 1
ATOM 1547 C CA . GLU A 1 199 ? -10.441 6.724 5.901 1.00 94.00 199 GLU A CA 1
ATOM 1548 C C . GLU A 1 199 ? -9.364 7.622 5.291 1.00 94.00 199 GLU A C 1
ATOM 1550 O O . GLU A 1 199 ? -9.695 8.498 4.490 1.00 94.00 199 GLU A O 1
ATOM 1555 N N . TYR A 1 200 ? -8.090 7.406 5.625 1.00 93.62 200 TYR A N 1
ATOM 1556 C CA . TYR A 1 200 ? -6.976 8.152 5.043 1.00 93.62 200 TYR A CA 1
ATOM 1557 C C . TYR A 1 200 ? -6.963 8.038 3.510 1.00 93.62 200 TYR A C 1
ATOM 1559 O O . TYR A 1 200 ? -6.993 9.055 2.813 1.00 93.62 200 TYR A O 1
ATOM 1567 N N . HIS A 1 201 ? -7.019 6.816 2.974 1.00 92.69 201 HIS A N 1
ATOM 1568 C CA . HIS A 1 201 ? -7.022 6.591 1.525 1.00 92.69 201 HIS A CA 1
ATOM 1569 C C . HIS A 1 201 ? -8.304 7.112 0.858 1.00 92.69 201 HIS A C 1
ATOM 1571 O O . HIS A 1 201 ? -8.248 7.756 -0.192 1.00 92.69 201 HIS A O 1
ATOM 1577 N N . ASN A 1 202 ? -9.464 6.919 1.490 1.00 94.25 202 ASN A N 1
ATOM 1578 C CA . ASN A 1 202 ? -10.730 7.448 0.979 1.00 94.25 202 ASN A CA 1
ATOM 1579 C C . ASN A 1 202 ? -10.735 8.980 0.909 1.00 94.25 202 ASN A C 1
ATOM 1581 O O . ASN A 1 202 ? -11.242 9.547 -0.060 1.00 94.25 202 ASN A O 1
ATOM 1585 N N . ARG A 1 203 ? -10.122 9.666 1.882 1.00 94.25 203 ARG A N 1
ATOM 1586 C CA . ARG A 1 203 ? -9.964 11.127 1.851 1.00 94.25 203 ARG A CA 1
ATOM 1587 C C . ARG A 1 203 ? -9.063 11.585 0.707 1.00 94.25 203 ARG A C 1
ATOM 1589 O O . ARG A 1 203 ? -9.396 12.579 0.066 1.00 94.25 203 ARG A O 1
ATOM 1596 N N . LEU A 1 204 ? -7.982 10.864 0.399 1.00 94.19 204 LEU A N 1
ATOM 1597 C CA . LEU A 1 204 ? -7.137 11.171 -0.764 1.00 94.19 204 LEU A CA 1
ATOM 1598 C C . LEU A 1 204 ? -7.914 11.045 -2.087 1.00 94.19 204 LEU A C 1
ATOM 1600 O O . LEU A 1 204 ? -7.844 11.939 -2.933 1.00 94.19 204 LEU A O 1
ATOM 1604 N N . ARG A 1 205 ? -8.732 9.998 -2.249 1.00 94.81 205 ARG A N 1
ATOM 1605 C CA . ARG A 1 205 ? -9.590 9.832 -3.441 1.00 94.81 205 ARG A CA 1
ATOM 1606 C C . ARG A 1 205 ? -10.678 10.893 -3.539 1.00 94.81 205 ARG A C 1
ATOM 1608 O O . ARG A 1 205 ? -10.922 11.438 -4.621 1.00 94.81 205 ARG A O 1
ATOM 1615 N N . ALA A 1 206 ? -11.314 11.219 -2.415 1.00 96.12 206 ALA A N 1
ATOM 1616 C CA . ALA A 1 206 ? -12.299 12.292 -2.345 1.00 96.12 206 ALA A CA 1
ATOM 1617 C C . ALA A 1 206 ? -11.667 13.634 -2.739 1.00 96.12 206 ALA A C 1
ATOM 1619 O O . ALA A 1 206 ? -12.224 14.352 -3.567 1.00 96.12 206 ALA A O 1
ATOM 1620 N N . LEU A 1 207 ? -10.464 13.932 -2.236 1.00 95.75 207 LEU A N 1
ATOM 1621 C CA . LEU A 1 207 ? -9.702 15.123 -2.608 1.00 95.75 207 LEU A CA 1
ATOM 1622 C C . LEU A 1 207 ? -9.428 15.171 -4.115 1.00 95.75 207 LEU A C 1
ATOM 1624 O O . LEU A 1 207 ? -9.652 16.207 -4.740 1.00 95.75 207 LEU A O 1
ATOM 1628 N N . SER A 1 208 ? -9.011 14.055 -4.721 1.00 95.56 208 SER A N 1
ATOM 1629 C CA . SER A 1 208 ? -8.812 13.990 -6.173 1.00 95.56 208 SER A CA 1
ATOM 1630 C C . SER A 1 208 ? -10.100 14.276 -6.950 1.00 95.56 208 SER A C 1
ATOM 1632 O O . SER A 1 208 ? -10.069 14.980 -7.961 1.00 95.56 208 SER A O 1
ATOM 1634 N N . SER A 1 209 ? -11.231 13.748 -6.481 1.00 95.50 209 SER A N 1
ATOM 1635 C CA . SER A 1 209 ? -12.541 13.921 -7.123 1.00 95.50 209 SER A CA 1
ATOM 1636 C C . SER A 1 209 ? -13.032 15.368 -7.030 1.00 95.50 209 SER A C 1
ATOM 1638 O O . SER A 1 209 ? -13.485 15.946 -8.021 1.00 95.50 209 SER A O 1
ATOM 1640 N N . LEU A 1 210 ? -12.872 15.990 -5.859 1.00 95.75 210 LEU A N 1
ATOM 1641 C CA . LEU A 1 210 ? -13.179 17.404 -5.636 1.00 95.75 210 LEU A CA 1
ATOM 1642 C C . LEU A 1 210 ? -12.288 18.306 -6.497 1.00 95.75 210 LEU A C 1
ATOM 1644 O O . LEU A 1 210 ? -12.783 19.223 -7.149 1.00 95.75 210 LEU A O 1
ATOM 1648 N N . TRP A 1 211 ? -10.987 18.009 -6.567 1.00 93.69 211 TRP A N 1
ATOM 1649 C CA . TRP A 1 211 ? -10.047 18.748 -7.408 1.00 93.69 211 TRP A CA 1
ATOM 1650 C C . TRP A 1 211 ? -10.410 18.659 -8.891 1.00 93.69 211 TRP A C 1
ATOM 1652 O O . TRP A 1 211 ? -10.342 19.668 -9.595 1.00 93.69 211 TRP A O 1
ATOM 1662 N N . ALA A 1 212 ? -10.811 17.481 -9.374 1.00 93.38 212 ALA A N 1
ATOM 1663 C CA . ALA A 1 212 ? -11.239 17.283 -10.758 1.00 93.38 212 ALA A CA 1
ATOM 1664 C C . ALA A 1 212 ? -12.531 18.046 -11.097 1.00 93.38 212 ALA A C 1
ATOM 1666 O O . ALA A 1 212 ? -12.685 18.501 -12.229 1.00 93.38 212 ALA A O 1
ATOM 1667 N N . SER A 1 213 ? -13.413 18.230 -10.111 1.00 94.00 213 SER A N 1
ATOM 1668 C CA . SER A 1 213 ? -14.720 18.885 -10.261 1.00 94.00 213 SER A CA 1
ATOM 1669 C C . SER A 1 213 ? -14.675 20.413 -10.119 1.00 94.00 213 SER A C 1
ATOM 1671 O O . SER A 1 213 ? -15.717 21.064 -10.186 1.00 94.00 213 SER A O 1
ATOM 1673 N N . ARG A 1 214 ? -13.495 21.010 -9.895 1.00 91.94 214 ARG A N 1
ATOM 1674 C CA . ARG A 1 214 ? -13.373 22.464 -9.722 1.00 91.94 214 ARG A CA 1
ATOM 1675 C C . ARG A 1 214 ? -13.768 23.222 -11.003 1.00 91.94 214 ARG A C 1
ATOM 1677 O O . ARG A 1 214 ? -13.397 22.776 -12.094 1.00 91.94 214 ARG A O 1
ATOM 1684 N N . PRO A 1 215 ? -14.431 24.388 -10.902 1.00 88.81 215 PRO A N 1
ATOM 1685 C CA . PRO A 1 215 ? -14.639 25.264 -12.049 1.00 88.81 215 PRO A CA 1
ATOM 1686 C C . PRO A 1 215 ? -13.288 25.630 -12.671 1.00 88.81 215 PRO A C 1
ATOM 1688 O O . PRO A 1 215 ? -12.379 26.081 -11.973 1.00 88.81 215 PRO A O 1
ATOM 1691 N N . ARG A 1 216 ? -13.128 25.409 -13.976 1.00 83.88 216 ARG A N 1
ATOM 1692 C CA . ARG A 1 216 ? -11.991 25.956 -14.721 1.00 83.88 216 ARG A CA 1
ATOM 1693 C C . ARG A 1 216 ? -12.432 27.315 -15.237 1.00 83.88 216 ARG A C 1
ATOM 1695 O O . ARG A 1 216 ? -13.369 27.369 -16.028 1.00 83.88 216 ARG A O 1
ATOM 1702 N N . GLU A 1 217 ? -11.799 28.391 -14.777 1.00 72.75 217 GLU A N 1
ATOM 1703 C CA . GLU A 1 217 ? -11.968 29.698 -15.411 1.00 72.75 217 GLU A CA 1
ATOM 1704 C C . GLU A 1 217 ? -11.549 29.558 -16.876 1.00 72.75 217 GLU A C 1
ATOM 1706 O O . GLU A 1 217 ? -10.377 29.363 -17.201 1.00 72.75 217 GLU A O 1
ATOM 1711 N N . ILE A 1 218 ? -12.535 29.576 -17.770 1.00 58.94 218 ILE A N 1
ATOM 1712 C CA . ILE A 1 218 ? -12.289 29.787 -19.187 1.00 58.94 218 ILE A CA 1
ATOM 1713 C C . ILE A 1 218 ? -11.929 31.264 -19.268 1.00 58.94 218 ILE A C 1
ATOM 1715 O O . ILE A 1 218 ? -12.804 32.114 -19.110 1.00 58.94 218 ILE A O 1
ATOM 1719 N N . LEU A 1 219 ? -10.646 31.570 -19.466 1.00 53.06 219 LEU A N 1
ATOM 1720 C CA . LEU A 1 219 ? -10.221 32.874 -19.964 1.00 53.06 219 LEU A CA 1
ATOM 1721 C C . LEU A 1 219 ? -10.897 33.069 -21.327 1.00 53.06 219 LEU A C 1
ATOM 1723 O O . LEU A 1 219 ? -10.367 32.686 -22.367 1.00 53.06 219 LEU A O 1
ATOM 1727 N N . MET A 1 220 ? -12.116 33.605 -21.298 1.00 49.59 220 MET A N 1
ATOM 1728 C CA . MET A 1 220 ? -12.744 34.246 -22.438 1.00 49.59 220 MET A CA 1
ATOM 1729 C C . MET A 1 220 ? -11.854 35.444 -22.745 1.00 49.59 220 MET A C 1
ATOM 1731 O O . MET A 1 220 ? -11.872 36.454 -22.046 1.00 49.59 220 MET A O 1
ATOM 1735 N N . THR A 1 221 ? -10.985 35.270 -23.733 1.00 47.31 221 THR A N 1
ATOM 1736 C CA . THR A 1 221 ? -10.334 36.380 -24.410 1.00 47.31 221 THR A CA 1
ATOM 1737 C C . THR A 1 221 ? -11.452 37.180 -25.060 1.00 47.31 221 THR A C 1
ATOM 1739 O O . THR A 1 221 ? -12.088 36.725 -26.006 1.00 47.31 221 THR A O 1
ATOM 1742 N N . ASP A 1 222 ? -11.735 38.345 -24.491 1.00 46.97 222 ASP A N 1
ATOM 1743 C CA . ASP A 1 222 ? -12.578 39.365 -25.101 1.00 46.97 222 ASP A CA 1
ATOM 1744 C C . ASP A 1 222 ? -11.803 39.978 -26.282 1.00 46.97 222 ASP A C 1
ATOM 1746 O O . ASP A 1 222 ? -11.246 41.070 -26.200 1.00 46.97 222 ASP A O 1
ATOM 1750 N N . GLU A 1 223 ? -11.667 39.225 -27.378 1.00 50.75 223 GLU A N 1
ATOM 1751 C CA . GLU A 1 223 ? -11.335 39.801 -28.681 1.00 50.75 223 GLU A CA 1
ATOM 1752 C C . GLU A 1 223 ? -12.630 40.326 -29.297 1.00 50.75 223 GLU A C 1
ATOM 1754 O O . GLU A 1 223 ? -13.343 39.608 -29.998 1.00 50.75 223 GLU A O 1
ATOM 1759 N N . GLY A 1 224 ? -12.970 41.580 -28.994 1.00 51.50 224 GLY A N 1
ATOM 1760 C CA . GLY A 1 224 ? -14.263 42.086 -29.428 1.00 51.50 224 GLY A CA 1
ATOM 1761 C C . GLY A 1 224 ? -14.545 43.568 -29.261 1.00 51.50 224 GLY A C 1
ATOM 1762 O O . GLY A 1 224 ? -15.716 43.901 -29.133 1.00 51.50 224 GLY A O 1
ATOM 1763 N N . ASN A 1 225 ? -13.557 44.474 -29.294 1.00 42.25 225 ASN A N 1
ATOM 1764 C CA . ASN A 1 225 ? -13.876 45.864 -29.652 1.00 42.25 225 ASN A CA 1
ATOM 1765 C C . ASN A 1 225 ? -12.679 46.670 -30.187 1.00 42.25 225 ASN A C 1
ATOM 1767 O O . ASN A 1 225 ? -12.094 47.504 -29.500 1.00 42.25 225 ASN A O 1
ATOM 1771 N N . CYS A 1 226 ? -12.323 46.444 -31.452 1.00 50.03 226 CYS A N 1
ATOM 1772 C CA . CYS A 1 226 ? -11.654 47.462 -32.258 1.00 50.03 226 CYS A CA 1
ATOM 1773 C C . CYS A 1 226 ? -12.693 47.984 -33.256 1.00 50.03 226 CYS A C 1
ATOM 1775 O O . CYS A 1 226 ? -12.901 47.398 -34.316 1.00 50.03 226 CYS A O 1
ATOM 1777 N N . GLY A 1 227 ? -13.405 49.037 -32.861 1.00 42.47 227 GLY A N 1
ATOM 1778 C CA . GLY A 1 227 ? -14.456 49.667 -33.648 1.00 42.47 227 GLY A CA 1
ATOM 1779 C C . GLY A 1 227 ? -14.491 51.169 -33.384 1.00 42.47 227 GLY A C 1
ATOM 1780 O O . GLY A 1 227 ? -14.842 51.594 -32.291 1.00 42.47 227 GLY A O 1
ATOM 1781 N N . GLU A 1 228 ? -14.131 51.919 -34.426 1.00 37.44 228 GLU A N 1
ATOM 1782 C CA . GLU A 1 228 ? -14.505 53.315 -34.704 1.00 37.44 228 GLU A CA 1
ATOM 1783 C C . GLU A 1 228 ? -13.743 54.438 -33.974 1.00 37.44 228 GLU A C 1
ATOM 1785 O O . GLU A 1 228 ? -14.166 54.993 -32.964 1.00 37.44 228 GLU A O 1
ATOM 1790 N N . LEU A 1 229 ? -12.650 54.878 -34.613 1.00 39.22 229 LEU A N 1
ATOM 1791 C CA . LEU A 1 229 ? -12.267 56.290 -34.607 1.00 39.22 229 LEU A CA 1
ATOM 1792 C C . LEU A 1 229 ? -13.143 57.025 -35.630 1.00 39.22 229 LEU A C 1
ATOM 1794 O O . LEU A 1 229 ? -12.955 56.872 -36.838 1.00 39.22 229 LEU A O 1
ATOM 1798 N N . ALA A 1 230 ? -14.090 57.817 -35.133 1.00 40.06 230 ALA A N 1
ATOM 1799 C CA . ALA A 1 230 ? -14.788 58.837 -35.899 1.00 40.06 230 ALA A CA 1
ATOM 1800 C C . ALA A 1 230 ? -14.337 60.229 -35.425 1.00 40.06 230 ALA A C 1
ATOM 1802 O O . ALA A 1 230 ? -14.405 60.521 -34.230 1.00 40.06 230 ALA A O 1
ATOM 1803 N N . TYR A 1 231 ? -13.982 61.047 -36.424 1.00 40.75 231 TYR A N 1
ATOM 1804 C CA . TYR A 1 231 ? -13.617 62.475 -36.437 1.00 40.75 231 TYR A CA 1
ATOM 1805 C C . TYR A 1 231 ? -12.161 62.853 -36.150 1.00 40.75 231 TYR A C 1
ATOM 1807 O O . TYR A 1 231 ? -11.696 62.736 -34.998 1.00 40.75 231 TYR A O 1
#

InterPro domains:
  IPR025422 Transcription factor TGA like domain [PF14144] (17-91)
  IPR025422 Transcription factor TGA like domain [PS51806] (1-214)

Nearest PDB structures (foldseek):
  7tad-assembly1_C  TM=9.491E-01  e=1.365E-15  Arabidopsis thaliana
  7tae-assembly1_A-2  TM=9.469E-01  e=3.267E-15  Arabidopsis thaliana
  8gyz-assembly1_A  TM=9.235E-01  e=4.369E-15  Arabidopsis thaliana
  7tac-assembly1_D  TM=9.451E-01  e=9.488E-15  Arabidopsis thaliana
  7tac-assembly1_E  TM=9.441E-01  e=1.963E-14  A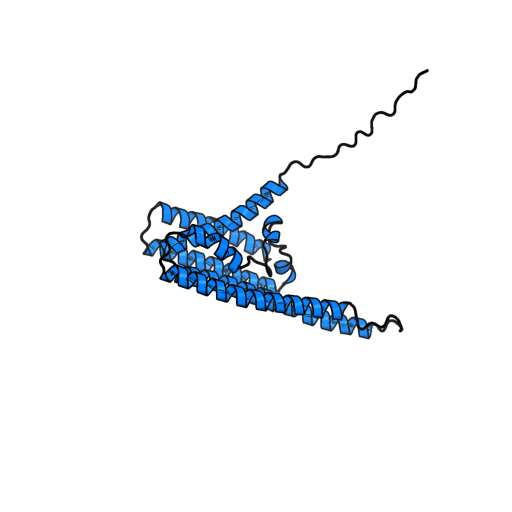rabidopsis thaliana

Organism: Aegilops tauschii subsp. strangulata (NCBI:txid200361)

Radius of gyration: 24.49 Å; Cα contacts (8 Å, |Δi|>4): 160; chains: 1; bounding box: 57×75×64 Å